Protein AF-0000000077222516 (afdb_homodimer)

pLDDT: mean 88.13, std 18.3, range [23.77, 99.0]

Secondary structure (DSSP, 8-state):
---------------TTS-HHHHHHHHHHHHHTTTT----GGG-STTHHHHHHHTTEEEEEEETTEEEEEEEP-GGGB-TTSBB-HHHHHHHHHHHHHHHHHTTS-TTSEEEEEEEEEEE-S--BTT-EEEEEEEEEEE-SSEEEEEEEEEETTT--EEEEEEEEEEEESPP--/---------------TTS-HHHHHHHHHHHHHTTTT----GGG-STTHHHHHHHTTEEEEEEETTEEEEEEE--GGGB-TTSBB-HHHHHHHHHHHHHHHHHTTS-TTSEEEEEEEEEEE-S--BTT-EEEEEEEEEEE-SSEEEEEEEEEETTT--EEEEEEEEEEEESPP--

Nearest PDB structures (foldseek):
  3gek-assembly1_B  TM=9.323E-01  e=1.924E-06  Lactococcus lactis subsp. lactis Il1403
  3gek-assembly2_A  TM=8.586E-01  e=4.998E-07  Lactococcus lactis subsp. lactis Il1403
  2qwz-assembly1_B  TM=8.413E-01  e=1.299E-06  Ruegeria sp. TM1040
  3gek-assembly3_C  TM=8.539E-01  e=1.819E-06  Lactococcus lactis subsp. lactis Il1403
  3hm0-assembly1_D  TM=8.396E-01  e=6.261E-06  Bartonella henselae

InterPro domains:
  IPR006683 Thioesterase domain [PF03061] (81-156)
  IPR029069 HotDog domain superfamily [SSF54637] (57-167)
  IPR039298 Acyl-coenzyme A thioesterase 13 [PTHR21660] (44-169)

Foldseek 3Di:
DDPDPPPPPVPPPPDPPDPPVVVVVVVVVVVVVAPPHDDDPVCPDPPSLCVVLVVQKAWDDDDQFKTKIKGAAADVQPDPVQWGDPVSVVSNVVNVQVVSVPSHADPVKDKDWDDKDKDFAATHGHRWMKMKIKGWPDDDQFKTKMKMWIATPVPRDTGMIMITMMTIPPRDDD/DDPDPPPPPVPPPPDPPDPVVVVVVVVVVVVVVAPPHDDDPVCPDPPSLCVVLVVQKAWDDDDQFKTKIKGAAADVQPDPVQWGDPVSVVSVVVNVQVVSLPSHADPVKDKDWDDKDKDFAATHGHRWMKMKIKGWPDDDQFKTKMKMWIATPVPRDTGMIMITMMTIPPRDDD

Radius of gyration: 20.81 Å; Cα contacts (8 Å, |Δi|>4): 805; chains: 2; bounding box: 62×71×54 Å

Organism: Lupinus luteus (NCBI:txid3873)

Sequence (348 aa):
MAVKPSTASSSSTISNLIDPEHAAYTLDFLTRMGIYETVPESCNINDFYSKFYGSFIKVDHIQRGRISSTITVKPPSCNSYGTLHGGSVGSYAELLSTACARTVVAEDKDIFLGEISVSYLSAAPVDSEVLADVSVVKSGRNVTVIAMEFKLKKTGSLIYIAHATFYNTPVAKLMAVKPSTASSSSTISNLIDPEHAAYTLDFLTRMGIYETVPESCNINDFYSKFYGSFIKVDHIQRGRISSTITVKPPSCNSYGTLHGGSVGSYAELLSTACARTVVAEDKDIFLGEISVSYLSAAPVDSEVLADVSVVKSGRNVTVIAMEFKLKKTGSLIYIAHATFYNTPVAKL

Structure (mmCIF, N/CA/C/O backbone):
data_AF-0000000077222516-model_v1
#
loop_
_entity.id
_entity.type
_entity.pdbx_description
1 polymer 'Thioesterase domain-containing protein'
#
loop_
_atom_site.group_PDB
_atom_site.id
_atom_site.type_symbol
_atom_site.label_atom_id
_atom_site.label_alt_id
_atom_site.label_comp_id
_atom_site.label_asym_id
_atom_si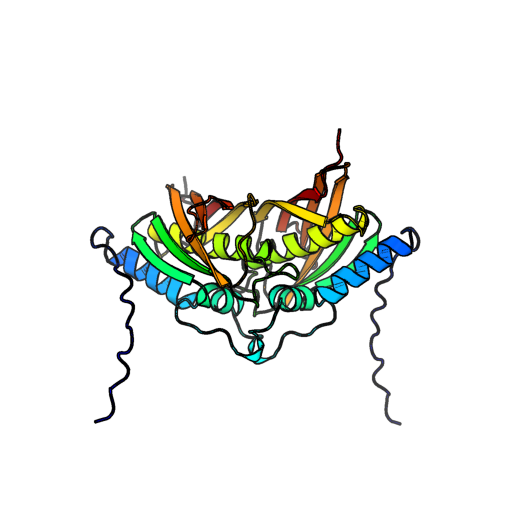te.label_entity_id
_atom_site.label_seq_id
_atom_site.pdbx_PDB_ins_code
_atom_site.Cartn_x
_atom_site.Cartn_y
_atom_site.Cartn_z
_atom_site.occupancy
_atom_site.B_iso_or_equiv
_atom_site.auth_seq_id
_atom_site.auth_comp_id
_atom_site.auth_asym_id
_atom_site.auth_atom_id
_atom_site.pdbx_PDB_model_num
ATOM 1 N N . MET A 1 1 ? 42.625 -25.266 6.332 1 23.77 1 MET A N 1
ATOM 2 C CA . MET A 1 1 ? 41.625 -25.844 5.434 1 23.77 1 MET A CA 1
ATOM 3 C C . MET A 1 1 ? 40.344 -25 5.434 1 23.77 1 MET A C 1
ATOM 5 O O . MET A 1 1 ? 39.656 -24.891 6.457 1 23.77 1 MET A O 1
ATOM 9 N N . ALA A 1 2 ? 40.219 -24.016 4.508 1 31.05 2 ALA A N 1
ATOM 10 C CA . ALA A 1 2 ? 39.25 -22.938 4.406 1 31.05 2 ALA A CA 1
ATOM 11 C C . ALA A 1 2 ? 37.844 -23.484 4.172 1 31.05 2 ALA A C 1
ATOM 13 O O . ALA A 1 2 ? 37.625 -24.281 3.262 1 31.05 2 ALA A O 1
ATOM 14 N N . VAL A 1 3 ? 37 -23.578 5.277 1 38.75 3 VAL A N 1
ATOM 15 C CA . VAL A 1 3 ? 35.625 -24.062 5.246 1 38.75 3 VAL A CA 1
ATOM 16 C C . VAL A 1 3 ? 34.812 -23.281 4.203 1 38.75 3 VAL A C 1
ATOM 18 O O . VAL A 1 3 ? 34.781 -22.047 4.238 1 38.75 3 VAL A O 1
ATOM 21 N N . LYS A 1 4 ? 34.562 -23.891 3.059 1 38.84 4 LYS A N 1
ATOM 22 C CA . LYS A 1 4 ? 33.781 -23.344 1.965 1 38.84 4 LYS A CA 1
ATOM 23 C C . LYS A 1 4 ? 32.375 -22.938 2.445 1 38.84 4 LYS A C 1
ATOM 25 O O . LYS A 1 4 ? 31.688 -23.734 3.08 1 38.84 4 LYS A O 1
ATOM 30 N N . PRO A 1 5 ? 32.031 -21.625 2.488 1 35.28 5 PRO A N 1
ATOM 31 C CA . PRO A 1 5 ? 30.703 -21.172 2.904 1 35.28 5 PRO A CA 1
ATOM 32 C C . PRO A 1 5 ? 29.562 -21.844 2.135 1 35.28 5 PRO A C 1
ATOM 34 O O . PRO A 1 5 ? 29.688 -22.062 0.923 1 35.28 5 PRO A O 1
ATOM 37 N N . SER A 1 6 ? 28.891 -22.891 2.672 1 32.69 6 SER A N 1
ATOM 38 C CA . SER A 1 6 ? 27.719 -23.531 2.104 1 32.69 6 SER A CA 1
ATOM 39 C C . SER A 1 6 ? 26.688 -22.5 1.663 1 32.69 6 SER A C 1
ATOM 41 O O . SER A 1 6 ? 26.312 -21.625 2.441 1 32.69 6 SER A O 1
ATOM 43 N N . THR A 1 7 ? 26.688 -22.109 0.447 1 31.72 7 THR A N 1
ATOM 44 C CA . THR A 1 7 ? 25.656 -21.312 -0.187 1 31.72 7 THR A CA 1
ATOM 45 C C . THR A 1 7 ? 24.266 -21.891 0.106 1 31.72 7 THR A C 1
ATOM 47 O O . THR A 1 7 ? 23.969 -23.016 -0.281 1 31.72 7 THR A O 1
ATOM 50 N N . ALA A 1 8 ? 23.688 -21.609 1.243 1 33.91 8 ALA A N 1
ATOM 51 C CA . ALA A 1 8 ? 22.328 -21.969 1.614 1 33.91 8 ALA A CA 1
ATOM 52 C C . ALA A 1 8 ? 21.375 -21.797 0.44 1 33.91 8 ALA A C 1
ATOM 54 O O . ALA A 1 8 ? 21.047 -20.656 0.074 1 33.91 8 ALA A O 1
ATOM 55 N N . SER A 1 9 ? 21.453 -22.562 -0.677 1 32.84 9 SER A N 1
ATOM 56 C CA . SER A 1 9 ? 20.453 -22.547 -1.745 1 32.84 9 SER A CA 1
ATOM 57 C C . SER A 1 9 ? 19.062 -22.828 -1.201 1 32.84 9 SER A C 1
ATOM 59 O O . SER A 1 9 ? 18.781 -23.922 -0.705 1 32.84 9 SER A O 1
ATOM 61 N N . SER A 1 10 ? 18.406 -22.094 -0.418 1 38.12 10 SER A N 1
ATOM 62 C CA . SER A 1 10 ? 17.031 -22.281 0.051 1 38.12 10 SER A CA 1
ATOM 63 C C . SER A 1 10 ? 16.109 -22.688 -1.091 1 38.12 10 SER A C 1
ATOM 65 O O . SER A 1 10 ? 15.797 -21.875 -1.966 1 38.12 10 SER A O 1
ATOM 67 N N . SER A 1 11 ? 16.219 -23.875 -1.555 1 38.44 11 SER A N 1
ATOM 68 C CA . SER A 1 11 ? 15.32 -24.5 -2.531 1 38.44 11 SER A CA 1
ATOM 69 C C . SER A 1 11 ? 13.859 -24.281 -2.162 1 38.44 11 SER A C 1
ATOM 71 O O . SER A 1 11 ? 13.438 -24.609 -1.05 1 38.44 11 SER A O 1
ATOM 73 N N . SER A 1 12 ? 13.227 -23.188 -2.533 1 48.03 12 SER A N 1
ATOM 74 C CA . SER A 1 12 ? 11.773 -23.078 -2.514 1 48.03 12 SER A CA 1
ATOM 75 C C . SER A 1 12 ? 11.117 -24.391 -2.934 1 48.03 12 SER A C 1
ATOM 77 O O . SER A 1 12 ? 11.367 -24.891 -4.031 1 48.03 12 SER A O 1
ATOM 79 N N . THR A 1 13 ? 10.906 -25.312 -2.006 1 47.28 13 THR A N 1
ATOM 80 C CA . THR A 1 13 ? 10.219 -26.594 -2.223 1 47.28 13 THR A CA 1
ATOM 81 C C . THR A 1 13 ? 8.906 -26.375 -2.975 1 47.28 13 THR A C 1
ATOM 83 O O . THR A 1 13 ? 7.973 -25.781 -2.436 1 47.28 13 THR A O 1
ATOM 86 N N . ILE A 1 14 ? 8.945 -26.125 -4.25 1 50.97 14 ILE A N 1
ATOM 87 C CA . ILE A 1 14 ? 7.766 -26.188 -5.105 1 50.97 14 ILE A CA 1
ATOM 88 C C . ILE A 1 14 ? 7.094 -27.547 -4.957 1 50.97 14 ILE A C 1
ATOM 90 O O . ILE A 1 14 ? 7.723 -28.594 -5.188 1 50.97 14 ILE A O 1
ATOM 94 N N . SER A 1 15 ? 6.074 -27.641 -4.137 1 49.25 15 SER A N 1
ATOM 95 C CA . SER A 1 15 ? 5.352 -28.891 -3.971 1 49.25 15 SER A CA 1
ATOM 96 C C . SER A 1 15 ? 4.895 -29.453 -5.316 1 49.25 15 SER A C 1
ATOM 98 O O . SER A 1 15 ? 4.586 -28.688 -6.238 1 49.25 15 SER A O 1
ATOM 100 N N . ASN A 1 16 ? 5.055 -30.672 -5.602 1 46.12 16 ASN A N 1
ATOM 101 C CA . ASN A 1 16 ? 4.809 -31.578 -6.715 1 46.12 16 ASN A CA 1
ATOM 102 C C . ASN A 1 16 ? 3.371 -31.484 -7.219 1 46.12 16 ASN A C 1
ATOM 104 O O . ASN A 1 16 ? 3.012 -32.094 -8.219 1 46.12 16 ASN A O 1
ATOM 108 N N . LEU A 1 17 ? 2.457 -30.953 -6.48 1 48.62 17 LEU A N 1
ATOM 109 C CA . LEU A 1 17 ? 1.075 -31.078 -6.934 1 48.62 17 LEU A CA 1
ATOM 110 C C . LEU A 1 17 ? 0.734 -29.969 -7.934 1 48.62 17 LEU A C 1
ATOM 112 O O . LEU A 1 17 ? -0.422 -29.828 -8.336 1 48.62 17 LEU A O 1
ATOM 116 N N . ILE A 1 18 ? 1.471 -29.031 -8.188 1 56.31 18 ILE A N 1
ATOM 117 C CA . ILE A 1 18 ? 1.23 -27.922 -9.117 1 56.31 18 ILE A CA 1
ATOM 118 C C . ILE A 1 18 ? 1.646 -28.344 -10.523 1 56.31 18 ILE A C 1
ATOM 120 O O . ILE A 1 18 ? 2.697 -28.953 -10.711 1 56.31 18 ILE A O 1
ATOM 124 N N . ASP A 1 19 ? 0.653 -28.234 -11.469 1 63.59 19 ASP A N 1
ATOM 125 C CA . ASP A 1 19 ? 1.13 -28.281 -12.844 1 63.59 19 ASP A CA 1
ATOM 126 C C . ASP A 1 19 ? 2.436 -27.516 -13 1 63.59 19 ASP A C 1
ATOM 128 O O . ASP A 1 19 ? 2.512 -26.328 -12.641 1 63.59 19 ASP A O 1
ATOM 132 N N . PRO A 1 20 ? 3.438 -28.203 -13.086 1 66 20 PRO A N 1
ATOM 133 C CA . PRO A 1 20 ? 4.793 -27.656 -13.133 1 66 20 PRO A CA 1
ATOM 134 C C . PRO A 1 20 ? 4.887 -26.375 -13.961 1 66 20 PRO A C 1
ATOM 136 O O . PRO A 1 20 ? 5.664 -25.484 -13.641 1 66 20 PRO A O 1
ATOM 139 N N . GLU A 1 21 ? 3.953 -26.281 -14.953 1 70.06 21 GLU A N 1
ATOM 140 C CA . GLU A 1 21 ? 4.047 -25.109 -15.828 1 70.06 21 GLU A CA 1
ATOM 141 C C . GLU A 1 21 ? 3.566 -23.844 -15.109 1 70.06 21 GLU A C 1
ATOM 143 O O . GLU A 1 21 ? 4.211 -22.797 -15.195 1 70.06 21 GLU A O 1
ATOM 148 N N . HIS A 1 22 ? 2.494 -23.969 -14.375 1 76 22 HIS A N 1
ATOM 149 C CA . HIS A 1 22 ? 1.953 -22.812 -13.656 1 76 22 HIS A CA 1
ATOM 150 C C . HIS A 1 22 ? 2.869 -22.406 -12.516 1 76 22 HIS A C 1
ATOM 152 O O . HIS A 1 22 ? 3.059 -21.203 -12.266 1 76 22 HIS A O 1
ATOM 158 N N . ALA A 1 23 ? 3.465 -23.344 -11.969 1 76.94 23 ALA A N 1
ATOM 159 C CA . ALA A 1 23 ? 4.395 -23.047 -10.883 1 76.94 23 ALA A CA 1
ATOM 160 C C . ALA A 1 23 ? 5.621 -22.297 -11.398 1 76.94 23 ALA A C 1
ATOM 162 O O . ALA A 1 23 ? 6.086 -21.344 -10.766 1 76.94 23 ALA A O 1
ATOM 163 N N . ALA A 1 24 ? 6.008 -22.688 -12.562 1 81.12 24 ALA A N 1
ATOM 164 C CA . ALA A 1 24 ? 7.184 -22.047 -13.148 1 81.12 24 ALA A CA 1
ATOM 165 C C . ALA A 1 24 ? 6.887 -20.609 -13.531 1 81.12 24 ALA A C 1
ATOM 167 O O . ALA A 1 24 ? 7.711 -19.719 -13.312 1 81.12 24 ALA A O 1
ATOM 168 N N . TYR A 1 25 ? 5.734 -20.453 -14.008 1 82.88 25 TYR A N 1
ATOM 169 C CA . TYR A 1 25 ? 5.324 -19.109 -14.414 1 82.88 25 TYR A CA 1
ATOM 170 C C . TYR A 1 25 ? 5.184 -18.203 -13.203 1 82.88 25 TYR A C 1
ATOM 172 O O . TYR A 1 25 ? 5.625 -17.047 -13.227 1 82.88 25 TYR A O 1
ATOM 180 N N . THR A 1 26 ? 4.629 -18.766 -12.164 1 86.81 26 THR A N 1
ATOM 181 C CA . THR A 1 26 ? 4.457 -17.984 -10.938 1 86.81 26 THR A CA 1
ATOM 182 C C . THR A 1 26 ? 5.809 -17.656 -10.312 1 86.81 26 THR A C 1
ATOM 184 O O . THR A 1 26 ? 6.023 -16.531 -9.852 1 86.81 26 THR A O 1
ATOM 187 N N . LEU A 1 27 ? 6.672 -18.531 -10.422 1 85.19 27 LEU A N 1
ATOM 188 C CA . LEU A 1 27 ? 8.008 -18.297 -9.883 1 85.19 27 LEU A CA 1
ATOM 189 C C . LEU A 1 27 ? 8.734 -17.234 -10.695 1 85.19 27 LEU A C 1
ATOM 191 O O . LEU A 1 27 ? 9.445 -16.391 -10.141 1 85.19 27 LEU A O 1
ATOM 195 N N . ASP A 1 28 ? 8.531 -17.328 -11.977 1 87.06 28 ASP A N 1
ATOM 196 C CA . ASP A 1 28 ? 9.117 -16.312 -12.844 1 87.06 28 ASP A CA 1
ATOM 197 C C . ASP A 1 28 ? 8.594 -14.922 -12.492 1 87.06 28 ASP A C 1
ATOM 199 O O . ASP A 1 28 ? 9.359 -13.961 -12.422 1 87.06 28 ASP A O 1
ATOM 203 N N . PHE A 1 29 ? 7.348 -14.891 -12.219 1 87.12 29 PHE A N 1
ATOM 204 C CA . PHE A 1 29 ? 6.727 -13.641 -11.812 1 87.12 29 PHE A CA 1
ATOM 205 C C . PHE A 1 29 ? 7.336 -13.133 -10.508 1 87.12 29 PHE A C 1
ATOM 207 O O . PHE A 1 29 ? 7.77 -11.977 -10.43 1 87.12 29 PHE A O 1
ATOM 214 N N . LEU A 1 30 ? 7.438 -13.922 -9.555 1 89.06 30 LEU A N 1
ATOM 215 C CA . LEU A 1 30 ? 7.961 -13.547 -8.25 1 89.06 30 LEU A CA 1
ATOM 216 C C . LEU A 1 30 ? 9.43 -13.156 -8.344 1 89.06 30 LEU A C 1
ATOM 218 O O . LEU A 1 30 ? 9.883 -12.242 -7.648 1 89.06 30 LEU A O 1
ATOM 222 N N . THR A 1 31 ? 10.117 -13.82 -9.227 1 89 31 THR A N 1
ATOM 223 C CA . THR A 1 31 ? 11.508 -13.469 -9.461 1 89 31 THR A CA 1
ATOM 224 C C . THR A 1 31 ? 11.625 -12.062 -10.039 1 89 31 THR A C 1
ATOM 226 O O . THR A 1 31 ? 12.469 -11.273 -9.609 1 89 31 THR A O 1
ATOM 229 N N . ARG A 1 32 ? 10.727 -11.727 -10.898 1 86.44 32 ARG A N 1
ATOM 230 C CA . ARG A 1 32 ? 10.711 -10.391 -11.484 1 86.44 32 ARG A CA 1
ATOM 231 C C . ARG A 1 32 ? 10.328 -9.336 -10.453 1 86.44 32 ARG A C 1
ATOM 233 O O . ARG A 1 32 ? 10.695 -8.164 -10.586 1 86.44 32 ARG A O 1
ATOM 240 N N . MET A 1 33 ? 9.617 -9.844 -9.43 1 87 33 MET A N 1
ATOM 241 C CA . MET A 1 33 ? 9.234 -8.93 -8.359 1 87 33 MET A CA 1
ATOM 242 C C . MET A 1 33 ? 10.367 -8.758 -7.355 1 87 33 MET A C 1
ATOM 244 O O . MET A 1 33 ? 10.234 -8.008 -6.383 1 87 33 MET A O 1
ATOM 248 N N . GLY A 1 34 ? 11.453 -9.469 -7.523 1 86.62 34 GLY A N 1
ATOM 249 C CA . GLY A 1 34 ? 12.664 -9.18 -6.773 1 86.62 34 GLY A CA 1
ATOM 250 C C . GLY A 1 34 ? 12.836 -10.062 -5.551 1 86.62 34 GLY A C 1
ATOM 251 O O . GLY A 1 34 ? 13.484 -9.672 -4.582 1 86.62 34 GLY A O 1
ATOM 252 N N . ILE A 1 35 ? 12.227 -11.211 -5.547 1 87.81 35 ILE A N 1
ATOM 253 C CA . ILE A 1 35 ? 12.305 -12.055 -4.359 1 87.81 35 ILE A CA 1
ATOM 254 C C . ILE A 1 35 ? 13.742 -12.516 -4.148 1 87.81 35 ILE A C 1
ATOM 256 O O . ILE A 1 35 ? 14.102 -12.961 -3.057 1 87.81 35 ILE A O 1
ATOM 260 N N . TYR A 1 36 ? 14.578 -12.352 -5.133 1 89.56 36 TYR A N 1
ATOM 261 C CA . TYR A 1 36 ? 15.977 -12.734 -4.988 1 89.56 36 TYR A CA 1
ATOM 262 C C . TYR A 1 36 ? 16.891 -11.508 -4.984 1 89.56 36 TYR A C 1
ATOM 264 O O . TYR A 1 36 ? 18.109 -11.641 -5.051 1 89.56 36 TYR A O 1
ATOM 272 N N . GLU A 1 37 ? 16.281 -10.367 -4.941 1 88.06 37 GLU A N 1
ATOM 273 C CA . GLU A 1 37 ? 17.047 -9.133 -4.938 1 88.06 37 GLU A CA 1
ATOM 274 C C . GLU A 1 37 ? 17.312 -8.656 -3.51 1 88.06 37 GLU A C 1
ATOM 276 O O . GLU A 1 37 ? 16.75 -9.18 -2.557 1 88.06 37 GLU A O 1
ATOM 281 N N . THR A 1 38 ? 18.297 -7.793 -3.479 1 89 38 THR A N 1
ATOM 282 C CA . THR A 1 38 ? 18.578 -7.121 -2.217 1 89 38 THR A CA 1
ATOM 283 C C . THR A 1 38 ? 18.344 -5.621 -2.338 1 89 38 THR A C 1
ATOM 285 O O . THR A 1 38 ? 18.641 -5.02 -3.373 1 89 38 THR A O 1
ATOM 288 N N . VAL A 1 39 ? 17.812 -5.043 -1.296 1 88.06 39 VAL A N 1
ATOM 289 C CA . VAL A 1 39 ? 17.578 -3.604 -1.272 1 88.06 39 VAL A CA 1
ATOM 290 C C . VAL A 1 39 ? 18.922 -2.873 -1.25 1 88.06 39 VAL A C 1
ATOM 292 O O . VAL A 1 39 ? 19.797 -3.197 -0.446 1 88.06 39 VAL A O 1
ATOM 295 N N . PRO A 1 40 ? 19.078 -1.892 -2.104 1 88.81 40 PRO A N 1
ATOM 296 C CA . PRO A 1 40 ? 20.312 -1.097 -2.037 1 88.81 40 PRO A CA 1
ATOM 297 C C . PRO A 1 40 ? 20.531 -0.478 -0.662 1 88.81 40 PRO A C 1
ATOM 299 O O . PRO A 1 40 ? 19.578 -0.083 0.01 1 88.81 40 PRO A O 1
ATOM 302 N N . GLU A 1 41 ? 21.781 -0.342 -0.302 1 89.25 41 GLU A N 1
ATOM 303 C CA . GLU A 1 41 ? 22.156 0.146 1.021 1 89.25 41 GLU A CA 1
ATOM 304 C C . GLU A 1 41 ? 21.578 1.534 1.281 1 89.25 41 GLU A C 1
ATOM 306 O O . GLU A 1 41 ? 21.125 1.83 2.393 1 89.25 41 GLU A O 1
ATOM 311 N N . SER A 1 42 ? 21.609 2.355 0.317 1 88.88 42 SER A N 1
ATOM 312 C CA . SER A 1 42 ? 21.156 3.732 0.46 1 88.88 42 SER A CA 1
ATOM 313 C C . SER A 1 42 ? 19.656 3.785 0.736 1 88.88 42 SER A C 1
ATOM 315 O O . SER A 1 42 ? 19.141 4.805 1.196 1 88.88 42 SER A O 1
ATOM 317 N N . CYS A 1 43 ? 19 2.656 0.432 1 87.88 43 CYS A N 1
ATOM 318 C CA . CYS A 1 43 ? 17.547 2.594 0.63 1 87.88 43 CYS A CA 1
ATOM 319 C C . CYS A 1 43 ? 17.203 1.785 1.874 1 87.88 43 CYS A C 1
ATOM 321 O O . CYS A 1 43 ? 16.031 1.655 2.229 1 87.88 43 CYS A O 1
ATOM 323 N N . ASN A 1 44 ? 18.203 1.323 2.449 1 90.56 44 ASN A N 1
ATOM 324 C CA . ASN A 1 44 ? 18.047 0.518 3.656 1 90.56 44 ASN A CA 1
ATOM 325 C C . ASN A 1 44 ? 18.203 1.36 4.918 1 90.56 44 ASN A C 1
ATOM 327 O O . ASN A 1 44 ? 19.125 1.135 5.707 1 90.56 44 ASN A O 1
ATOM 331 N N . ILE A 1 45 ? 17.344 2.305 5.066 1 90.5 45 ILE A N 1
ATOM 332 C CA . ILE A 1 45 ? 17.375 3.215 6.207 1 90.5 45 ILE A CA 1
ATOM 333 C C . ILE A 1 45 ? 16.016 3.178 6.922 1 90.5 45 ILE A C 1
ATOM 335 O O . ILE A 1 45 ? 15.023 2.707 6.359 1 90.5 45 ILE A O 1
ATOM 339 N N . ASN A 1 46 ? 16 3.699 8.102 1 92.75 46 ASN A N 1
ATOM 340 C CA . ASN A 1 46 ? 14.773 3.734 8.875 1 92.75 46 ASN A CA 1
ATOM 341 C C . ASN A 1 46 ? 13.695 4.57 8.188 1 92.75 46 ASN A C 1
ATOM 343 O O . ASN A 1 46 ? 13.969 5.684 7.738 1 92.75 46 ASN A O 1
ATOM 347 N N . ASP A 1 47 ? 12.484 3.959 8.07 1 94.88 47 ASP A N 1
ATOM 348 C CA . ASP A 1 47 ? 11.289 4.633 7.57 1 94.88 47 ASP A CA 1
ATOM 349 C C . ASP A 1 47 ? 11.508 5.156 6.152 1 94.88 47 ASP A C 1
ATOM 351 O O . ASP A 1 47 ? 11.094 6.266 5.82 1 94.88 47 ASP A O 1
ATOM 355 N N . PHE A 1 48 ? 12.328 4.391 5.367 1 95.25 48 PHE A N 1
ATOM 356 C CA . PHE A 1 48 ? 12.531 4.742 3.967 1 95.25 48 PHE A CA 1
ATOM 357 C C . PHE A 1 48 ? 11.195 4.852 3.234 1 95.25 48 PHE A C 1
ATOM 359 O O . PHE A 1 48 ? 11.039 5.695 2.352 1 95.25 48 PHE A O 1
ATOM 366 N N . TYR A 1 49 ? 10.25 4.027 3.594 1 96.38 49 TYR A N 1
ATOM 367 C CA . TYR A 1 49 ? 8.898 4.016 3.039 1 96.38 49 TYR A CA 1
ATOM 368 C C . TYR A 1 49 ? 8.328 5.426 2.961 1 96.38 49 TYR A C 1
ATOM 370 O O . TYR A 1 49 ? 7.863 5.855 1.901 1 96.38 49 TYR A O 1
ATOM 378 N N . SER A 1 50 ? 8.3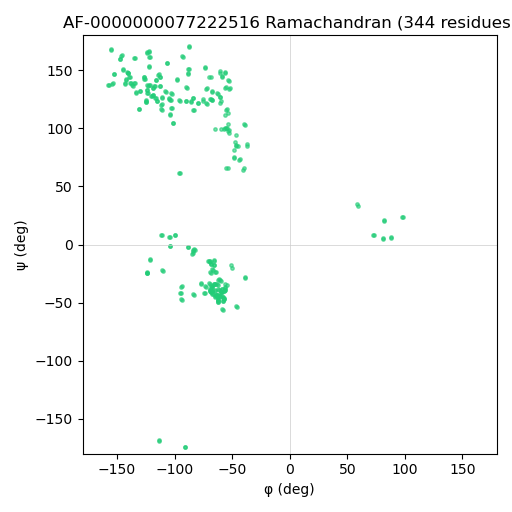36 6.137 4.051 1 95.62 50 SER A N 1
ATOM 379 C CA . SER A 1 50 ? 7.754 7.473 4.121 1 95.62 50 SER A CA 1
ATOM 380 C C . SER A 1 50 ? 8.492 8.445 3.205 1 95.62 50 SER A C 1
ATOM 382 O O . SER A 1 50 ? 7.863 9.203 2.459 1 95.62 50 SER A O 1
ATOM 384 N N . LYS A 1 51 ? 9.781 8.336 3.252 1 93 51 LYS A N 1
ATOM 385 C CA . LYS A 1 51 ? 10.594 9.234 2.434 1 93 51 LYS A CA 1
ATOM 386 C C . LYS A 1 51 ? 10.391 8.953 0.946 1 93 51 LYS A C 1
ATOM 388 O O . LYS A 1 51 ? 10.344 9.875 0.133 1 93 51 LYS A O 1
ATOM 393 N N . PHE A 1 52 ? 10.359 7.742 0.641 1 96 52 PHE A N 1
ATOM 394 C CA . PHE A 1 52 ? 10.18 7.332 -0.746 1 96 52 PHE A CA 1
ATOM 395 C C . PHE A 1 52 ? 8.867 7.879 -1.303 1 96 52 PHE A C 1
ATOM 397 O O . PHE A 1 52 ? 8.867 8.648 -2.268 1 96 52 PHE A O 1
ATOM 404 N N . TYR A 1 53 ? 7.711 7.617 -0.675 1 97.12 53 TYR A N 1
ATOM 405 C CA . TYR A 1 53 ? 6.414 8.023 -1.208 1 97.12 53 TYR A CA 1
ATOM 406 C C . TYR A 1 53 ? 6.168 9.508 -0.981 1 97.12 53 TYR A C 1
ATOM 408 O O . TYR A 1 53 ? 5.555 10.18 -1.816 1 97.12 53 TYR A O 1
ATOM 416 N N . GLY A 1 54 ? 6.668 10.031 0.104 1 96.25 54 GLY A N 1
ATOM 417 C CA . GLY A 1 54 ? 6.543 11.453 0.357 1 96.25 54 GLY A CA 1
ATOM 418 C C . GLY A 1 54 ? 7.203 12.312 -0.709 1 96.25 54 GLY A C 1
ATOM 419 O O . GLY A 1 54 ? 6.734 13.414 -1.008 1 96.25 54 GLY A O 1
ATOM 420 N N . SER A 1 55 ? 8.25 11.805 -1.299 1 95.56 55 SER A N 1
ATOM 421 C CA . SER A 1 55 ? 9.047 12.586 -2.24 1 95.56 55 SER A CA 1
ATOM 422 C C . SER A 1 55 ? 8.273 12.844 -3.531 1 95.56 55 SER A C 1
ATOM 424 O O . SER A 1 55 ? 8.633 13.742 -4.301 1 95.56 55 SER A O 1
ATOM 426 N N . PHE A 1 56 ? 7.191 12.117 -3.73 1 97.44 56 PHE A N 1
ATOM 427 C CA . PHE A 1 56 ? 6.453 12.266 -4.98 1 97.44 56 PHE A CA 1
ATOM 428 C C . PHE A 1 56 ? 5.172 13.062 -4.762 1 97.44 56 PHE A C 1
ATOM 430 O O . PHE A 1 56 ? 4.352 13.188 -5.672 1 97.44 56 PHE A O 1
ATOM 437 N N . ILE A 1 57 ? 5 13.594 -3.561 1 97.56 57 ILE A N 1
ATOM 438 C CA . ILE A 1 57 ? 3.768 14.289 -3.215 1 97.56 57 ILE A CA 1
ATOM 439 C C . ILE A 1 57 ? 4.043 15.781 -3.051 1 97.56 57 ILE A C 1
ATOM 441 O O . ILE A 1 57 ? 4.984 16.172 -2.357 1 97.56 57 ILE A O 1
ATOM 445 N N . LYS A 1 58 ? 3.297 16.562 -3.742 1 96.94 58 LYS A N 1
ATOM 446 C CA . LYS A 1 58 ? 3.182 18 -3.465 1 96.94 58 LYS A CA 1
ATOM 447 C C . LYS A 1 58 ? 1.875 18.312 -2.744 1 96.94 58 LYS A C 1
ATOM 449 O O . LYS A 1 58 ? 0.791 18.094 -3.283 1 96.94 58 LYS A O 1
ATOM 454 N N . VAL A 1 59 ? 1.938 18.812 -1.565 1 95.5 59 VAL A N 1
ATOM 455 C CA . VAL A 1 59 ? 0.746 19.219 -0.823 1 95.5 59 VAL A CA 1
ATOM 456 C C . VAL A 1 59 ? 0.269 20.578 -1.303 1 95.5 59 VAL A C 1
ATOM 458 O O . VAL A 1 59 ? 1.001 21.578 -1.208 1 95.5 59 VAL A O 1
ATOM 461 N N . ASP A 1 60 ? -0.904 20.625 -1.739 1 95.69 60 ASP A N 1
ATOM 462 C CA . ASP A 1 60 ? -1.439 21.859 -2.322 1 95.69 60 ASP A CA 1
ATOM 463 C C . ASP A 1 60 ? -2.189 22.672 -1.277 1 95.69 60 ASP A C 1
ATOM 465 O O . ASP A 1 60 ? -2.021 23.891 -1.2 1 95.69 60 ASP A O 1
ATOM 469 N N . HIS A 1 61 ? -3.064 21.984 -0.516 1 93.75 61 HIS A N 1
ATOM 470 C CA . HIS A 1 61 ? -3.859 22.641 0.514 1 93.75 61 HIS A CA 1
ATOM 471 C C . HIS A 1 61 ? -4.035 21.75 1.733 1 93.75 61 HIS A C 1
ATOM 473 O O . HIS A 1 61 ? -4.242 20.531 1.595 1 93.75 61 HIS A O 1
ATOM 479 N N . ILE A 1 62 ? -3.912 22.406 2.885 1 93.56 62 ILE A N 1
ATOM 480 C CA . ILE A 1 62 ? -4.219 21.734 4.148 1 93.56 62 ILE A CA 1
ATOM 481 C C . ILE A 1 62 ? -5.254 22.547 4.918 1 93.56 62 ILE A C 1
ATOM 483 O O . ILE A 1 62 ? -5.07 23.75 5.141 1 93.56 62 ILE A O 1
ATOM 487 N N . GLN A 1 63 ? -6.277 21.984 5.219 1 92.44 63 GLN A N 1
ATOM 488 C CA . GLN A 1 63 ? -7.289 22.516 6.129 1 92.44 63 GLN A CA 1
ATOM 489 C C . GLN A 1 63 ? -7.758 21.438 7.113 1 92.44 63 GLN A C 1
ATOM 491 O O . GLN A 1 63 ? -7.508 20.25 6.91 1 92.44 63 GLN A O 1
ATOM 496 N N . ARG A 1 64 ? -8.352 21.953 8.195 1 93.81 64 ARG A N 1
ATOM 497 C CA . ARG A 1 64 ? -8.883 20.969 9.141 1 93.81 64 ARG A CA 1
ATOM 498 C C . ARG A 1 64 ? -9.844 20 8.445 1 93.81 64 ARG A C 1
ATOM 500 O O . ARG A 1 64 ? -10.852 20.422 7.871 1 93.81 64 ARG A O 1
ATOM 507 N N . GLY A 1 65 ? -9.484 18.797 8.414 1 96.38 65 GLY A N 1
ATOM 508 C CA . GLY A 1 65 ? -10.328 17.75 7.879 1 96.38 65 GLY A CA 1
ATOM 509 C C . GLY A 1 65 ? -10.164 17.547 6.387 1 96.38 65 GLY A C 1
ATOM 510 O O . GLY A 1 65 ? -10.906 16.781 5.766 1 96.38 65 GLY A O 1
ATOM 511 N N . ARG A 1 66 ? -9.234 18.219 5.824 1 96.94 66 ARG A N 1
ATOM 512 C CA . ARG A 1 66 ? -9.102 18.062 4.379 1 96.94 66 ARG A CA 1
ATOM 513 C C . ARG A 1 66 ? -7.68 18.359 3.926 1 96.94 66 ARG A C 1
ATOM 515 O O . ARG A 1 66 ? -7.059 19.312 4.387 1 96.94 66 ARG A O 1
ATOM 522 N N . ILE A 1 67 ? -7.18 17.562 3.035 1 97 67 ILE A N 1
ATOM 523 C CA . ILE A 1 67 ? -5.895 17.781 2.381 1 97 67 ILE A CA 1
ATOM 524 C C . ILE A 1 67 ? -6.039 17.578 0.875 1 97 67 ILE A C 1
ATOM 526 O O . ILE A 1 67 ? -6.664 16.609 0.432 1 97 67 ILE A O 1
ATOM 530 N N . SER A 1 68 ? -5.555 18.469 0.097 1 98 68 SER A N 1
ATOM 531 C CA . SER A 1 68 ? -5.41 18.297 -1.344 1 98 68 SER A CA 1
ATOM 532 C C . SER A 1 68 ? -3.939 18.25 -1.75 1 98 68 SER A C 1
ATOM 534 O O . SER A 1 68 ? -3.129 19.031 -1.237 1 98 68 SER A O 1
ATOM 536 N N . SER A 1 69 ? -3.631 17.328 -2.619 1 98.12 69 SER A N 1
ATOM 537 C CA . SER A 1 69 ? -2.24 17.141 -3.018 1 98.12 69 SER A CA 1
ATOM 538 C C . SER A 1 69 ? -2.135 16.719 -4.477 1 98.12 69 SER A C 1
ATOM 540 O O . SER A 1 69 ? -3.123 16.281 -5.074 1 98.12 69 SER A O 1
ATOM 542 N N . THR A 1 70 ? -0.962 16.859 -5 1 98.81 70 THR A N 1
ATOM 543 C CA . THR A 1 70 ? -0.599 16.359 -6.32 1 98.81 70 THR A CA 1
ATOM 544 C C . THR A 1 70 ? 0.501 15.312 -6.219 1 98.81 70 THR A C 1
ATOM 546 O O . THR A 1 70 ? 1.54 15.547 -5.602 1 98.81 70 THR A O 1
ATOM 549 N N . ILE A 1 71 ? 0.242 14.18 -6.797 1 98.69 71 ILE A N 1
ATOM 550 C CA . ILE A 1 71 ? 1.215 13.094 -6.852 1 98.69 71 ILE A CA 1
ATOM 551 C C . ILE A 1 71 ? 1.833 13.023 -8.25 1 98.69 71 ILE A C 1
ATOM 553 O O . ILE A 1 71 ? 1.115 12.961 -9.25 1 98.69 71 ILE A O 1
ATOM 557 N N . THR A 1 72 ? 3.121 13.086 -8.305 1 98.56 72 THR A N 1
ATOM 558 C CA . THR A 1 72 ? 3.811 12.859 -9.57 1 98.56 72 THR A CA 1
ATOM 559 C C . THR A 1 72 ? 4.152 11.383 -9.742 1 98.56 72 THR A C 1
ATOM 561 O O . THR A 1 72 ? 4.816 10.789 -8.891 1 98.56 72 THR A O 1
ATOM 564 N N . VAL A 1 73 ? 3.686 10.805 -10.836 1 98.69 73 VAL A N 1
ATOM 565 C CA . VAL A 1 73 ? 3.91 9.383 -11.094 1 98.69 73 VAL A CA 1
ATOM 566 C C . VAL A 1 73 ? 5.285 9.188 -11.734 1 98.69 73 VAL A C 1
ATOM 568 O O . VAL A 1 73 ? 5.531 9.656 -12.844 1 98.69 73 VAL A O 1
ATOM 571 N N . LYS A 1 74 ? 6.156 8.492 -11.031 1 97.88 74 LYS A N 1
ATOM 572 C CA . LYS A 1 74 ? 7.527 8.289 -11.492 1 97.88 74 LYS A CA 1
ATOM 573 C C . LYS A 1 74 ? 7.848 6.797 -11.625 1 97.88 74 LYS A C 1
ATOM 575 O O . LYS A 1 74 ? 7.191 5.961 -11 1 97.88 74 LYS A O 1
ATOM 580 N N . PRO A 1 75 ? 8.859 6.422 -12.344 1 97.25 75 PRO A N 1
ATOM 581 C CA . PRO A 1 75 ? 9.156 5.031 -12.695 1 97.25 75 PRO A CA 1
ATOM 582 C C . PRO A 1 75 ? 9.352 4.137 -11.477 1 97.25 75 PRO A C 1
ATOM 584 O O . PRO A 1 75 ? 8.891 2.99 -11.469 1 97.25 75 PRO A O 1
ATOM 587 N N . PRO A 1 76 ? 9.984 4.586 -10.391 1 96.88 76 PRO A N 1
ATOM 588 C CA . PRO A 1 76 ? 10.25 3.654 -9.289 1 96.88 76 PRO A CA 1
ATOM 589 C C . PRO A 1 76 ? 8.969 3.139 -8.633 1 96.88 76 PRO A C 1
ATOM 591 O O . PRO A 1 76 ? 8.977 2.076 -8.008 1 96.88 76 PRO A O 1
ATOM 594 N N . SER A 1 77 ? 7.844 3.885 -8.734 1 97.81 77 SER A N 1
ATOM 595 C CA . SER A 1 77 ? 6.59 3.475 -8.109 1 97.81 77 SER A CA 1
ATOM 596 C C . SER A 1 77 ? 5.656 2.826 -9.125 1 97.81 77 SER A C 1
ATOM 598 O O . SER A 1 77 ? 4.484 2.5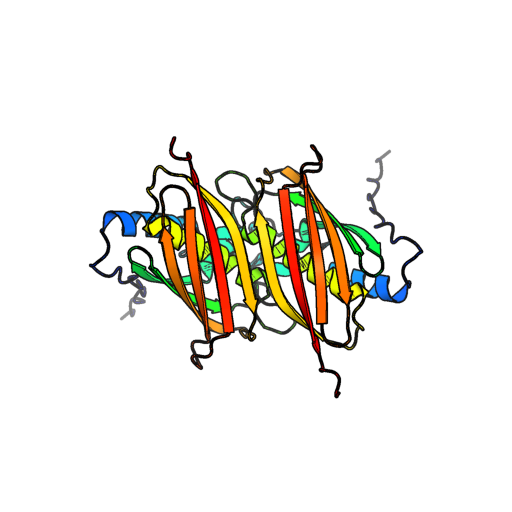76 -8.828 1 97.81 77 SER A O 1
ATOM 600 N N . CYS A 1 78 ? 6.164 2.572 -10.375 1 97.69 78 CYS A N 1
ATOM 601 C CA . CYS A 1 78 ? 5.352 2.062 -11.477 1 97.69 78 CYS A CA 1
ATOM 602 C C . CYS A 1 78 ? 5.672 0.599 -11.75 1 97.69 78 CYS A C 1
ATOM 604 O O . CYS A 1 78 ? 6.727 0.102 -11.359 1 97.69 78 CYS A O 1
ATOM 606 N N . ASN A 1 79 ? 4.68 -0.036 -12.352 1 94.75 79 ASN A N 1
ATOM 607 C CA . ASN A 1 79 ? 4.832 -1.439 -12.719 1 94.75 79 ASN A CA 1
ATOM 608 C C . ASN A 1 79 ? 5.383 -1.592 -14.133 1 94.75 79 ASN A C 1
ATOM 610 O O . ASN A 1 79 ? 5.766 -0.606 -14.766 1 94.75 79 ASN A O 1
ATOM 614 N N . SER A 1 80 ? 5.453 -2.836 -14.609 1 90.62 80 SER A N 1
ATOM 615 C CA . SER A 1 80 ? 6.078 -3.125 -15.898 1 90.62 80 SER A CA 1
ATOM 616 C C . SER A 1 80 ? 5.23 -2.607 -17.047 1 90.62 80 SER A C 1
ATOM 618 O O . SER A 1 80 ? 5.715 -2.488 -18.188 1 90.62 80 SER A O 1
ATOM 620 N N . TYR A 1 81 ? 3.951 -2.252 -16.766 1 92.69 81 TYR A N 1
ATOM 621 C CA . TYR A 1 81 ? 3.074 -1.699 -17.797 1 92.69 81 TYR A CA 1
ATOM 622 C C . TYR A 1 81 ? 3.213 -0.184 -17.875 1 92.69 81 TYR A C 1
ATOM 624 O O . TYR A 1 81 ? 2.541 0.467 -18.672 1 92.69 81 TYR A O 1
ATOM 632 N N . GLY A 1 82 ? 4.027 0.389 -17.016 1 96.12 82 GLY A N 1
ATOM 633 C CA . GLY A 1 82 ? 4.246 1.826 -17.047 1 96.12 82 GLY A CA 1
ATOM 634 C C . GLY A 1 82 ? 3.162 2.607 -16.328 1 96.12 82 GLY A C 1
ATOM 635 O O . GLY A 1 82 ? 2.873 3.75 -16.688 1 96.12 82 GLY A O 1
ATOM 636 N N . THR A 1 83 ? 2.479 1.979 -15.508 1 98.06 83 THR A N 1
ATOM 637 C CA . THR A 1 83 ? 1.479 2.639 -14.672 1 98.06 83 THR A CA 1
ATOM 638 C C . THR A 1 83 ? 1.78 2.42 -13.195 1 98.06 83 THR A C 1
ATOM 6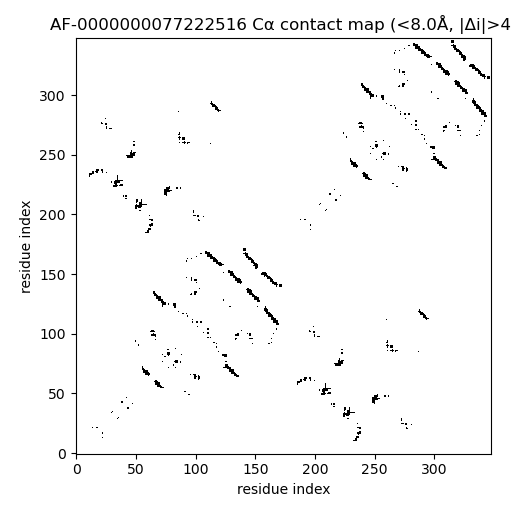40 O O . THR A 1 83 ? 2.611 1.58 -12.844 1 98.06 83 THR A O 1
ATOM 643 N N . LEU A 1 84 ? 1.155 3.16 -12.305 1 98.44 84 LEU A N 1
ATOM 644 C CA . LEU A 1 84 ? 1.369 2.979 -10.875 1 98.44 84 LEU A CA 1
ATOM 645 C C . LEU A 1 84 ? 1.081 1.538 -10.461 1 98.44 84 LEU A C 1
ATOM 647 O O . LEU A 1 84 ? 0.079 0.956 -10.875 1 98.44 84 LEU A O 1
ATOM 651 N N . HIS A 1 85 ? 1.946 0.945 -9.656 1 98.19 85 HIS A N 1
ATOM 652 C CA . HIS A 1 85 ? 1.59 -0.285 -8.961 1 98.19 85 HIS A CA 1
ATOM 653 C C . HIS A 1 85 ? 0.36 -0.085 -8.078 1 98.19 85 HIS A C 1
ATOM 655 O O . HIS A 1 85 ? 0.188 0.979 -7.48 1 98.19 85 HIS A O 1
ATOM 661 N N . GLY A 1 86 ? -0.485 -1.117 -7.98 1 98.38 86 GLY A N 1
ATOM 662 C CA . GLY A 1 86 ? -1.594 -1.043 -7.043 1 98.38 8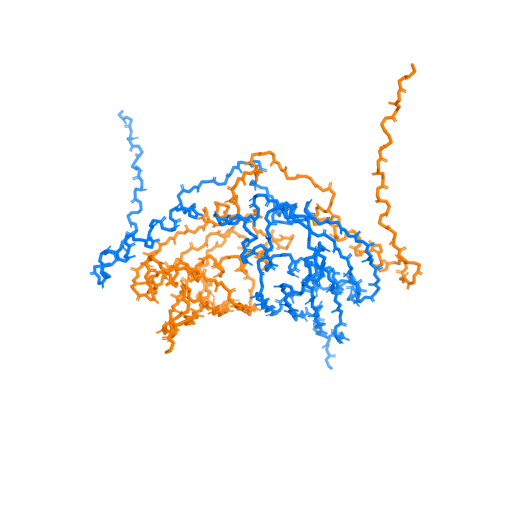6 GLY A CA 1
ATOM 663 C C . GLY A 1 86 ? -1.153 -0.762 -5.617 1 98.38 86 GLY A C 1
ATOM 664 O O . GLY A 1 86 ? -1.818 -0.021 -4.891 1 98.38 86 GLY A O 1
ATOM 665 N N . GLY A 1 87 ? -0.078 -1.346 -5.234 1 98.44 87 GLY A N 1
ATOM 666 C CA . GLY A 1 87 ? 0.462 -1.12 -3.902 1 98.44 87 GLY A CA 1
ATOM 667 C C . GLY A 1 87 ? 0.945 0.302 -3.688 1 98.44 87 GLY A C 1
ATOM 668 O O . GLY A 1 87 ? 0.902 0.815 -2.568 1 98.44 87 GLY A O 1
ATOM 669 N N . SER A 1 88 ? 1.477 0.952 -4.734 1 98.69 88 SER A N 1
ATOM 670 C CA . SER A 1 88 ? 1.854 2.357 -4.637 1 98.69 88 SER A CA 1
ATOM 671 C C . SER A 1 88 ? 0.638 3.238 -4.371 1 98.69 88 SER A C 1
ATOM 673 O O . SER A 1 88 ? 0.69 4.141 -3.535 1 98.69 88 SER A O 1
ATOM 675 N N . VAL A 1 89 ? -0.45 2.965 -5.086 1 98.88 89 VAL A N 1
ATOM 676 C CA . VAL A 1 89 ? -1.692 3.693 -4.855 1 98.88 89 VAL A CA 1
ATOM 677 C C . VAL A 1 89 ? -2.129 3.529 -3.4 1 98.88 89 VAL A C 1
ATOM 679 O O . VAL A 1 89 ? -2.477 4.508 -2.736 1 98.88 89 VAL A O 1
ATOM 682 N N . GLY A 1 90 ? -2.121 2.26 -2.936 1 98.88 90 GLY A N 1
ATOM 683 C CA . GLY A 1 90 ? -2.451 2.006 -1.543 1 98.88 90 GLY A CA 1
ATOM 684 C C . GLY A 1 90 ? -1.56 2.756 -0.572 1 98.88 90 GLY A C 1
ATOM 685 O O . GLY A 1 90 ? -2.025 3.234 0.464 1 98.88 90 GLY A O 1
ATOM 686 N N . SER A 1 91 ? -0.302 2.842 -0.853 1 98.69 91 SER A N 1
ATOM 687 C CA . SER A 1 91 ? 0.66 3.535 -0.002 1 98.69 91 SER A CA 1
ATOM 688 C C . SER A 1 91 ? 0.37 5.031 0.054 1 98.69 91 SER A C 1
ATOM 690 O O . SER A 1 91 ? 0.395 5.633 1.129 1 98.69 91 SER A O 1
ATOM 692 N N . TYR A 1 92 ? 0.092 5.656 -1.117 1 98.69 92 TYR A N 1
ATOM 693 C CA . TYR A 1 92 ? -0.295 7.062 -1.128 1 98.69 92 TYR A CA 1
ATOM 694 C C . TYR A 1 92 ? -1.567 7.285 -0.32 1 98.69 92 TYR A C 1
ATOM 696 O O . TYR A 1 92 ? -1.663 8.242 0.448 1 98.69 92 TYR A O 1
ATOM 704 N N . ALA A 1 93 ? -2.553 6.398 -0.521 1 98.94 93 ALA A N 1
ATOM 705 C CA . ALA A 1 93 ? -3.803 6.496 0.226 1 98.94 93 ALA A CA 1
ATOM 706 C C . ALA A 1 93 ? -3.549 6.445 1.729 1 98.94 93 ALA A C 1
ATOM 708 O O . ALA A 1 93 ? -4.098 7.25 2.486 1 98.94 93 ALA A O 1
ATOM 709 N N . GLU A 1 94 ? -2.715 5.504 2.146 1 98.62 94 GLU A N 1
ATOM 710 C CA . GLU A 1 94 ? -2.391 5.344 3.561 1 98.62 94 GLU A CA 1
ATOM 711 C C . GLU A 1 94 ? -1.694 6.586 4.113 1 98.62 94 GLU A C 1
ATOM 713 O O . GLU A 1 94 ? -2.074 7.102 5.164 1 98.62 94 GLU A O 1
ATOM 718 N N . LEU A 1 95 ? -0.72 7.074 3.418 1 97.56 95 LEU A N 1
ATOM 719 C CA . LEU A 1 95 ? 0.052 8.234 3.85 1 97.56 95 LEU A CA 1
ATOM 720 C C . LEU A 1 95 ? -0.837 9.469 3.957 1 97.56 95 LEU A C 1
ATOM 722 O O . LEU A 1 95 ? -0.849 10.141 4.988 1 97.56 95 LEU A O 1
ATOM 726 N N . LEU A 1 96 ? -1.627 9.734 2.961 1 98.06 96 LEU A N 1
ATOM 727 C CA . LEU A 1 96 ? -2.43 10.953 2.904 1 98.06 96 LEU A CA 1
ATOM 728 C C . LEU A 1 96 ? -3.598 10.875 3.881 1 98.06 96 LEU A C 1
ATOM 730 O O . LEU A 1 96 ? -3.994 11.891 4.457 1 98.06 96 LEU A O 1
ATOM 734 N N . SER A 1 97 ? -4.164 9.68 4.039 1 98.44 97 SER A N 1
ATOM 735 C CA . SER A 1 97 ? -5.246 9.562 5.004 1 98.44 97 SER A CA 1
ATOM 736 C C . SER A 1 97 ? -4.738 9.742 6.43 1 98.44 97 SER A C 1
ATOM 738 O O . SER A 1 97 ? -5.426 10.328 7.273 1 98.44 97 SER A O 1
ATOM 740 N N . THR A 1 98 ? -3.58 9.164 6.723 1 97.06 98 THR A N 1
ATOM 741 C CA . THR A 1 98 ? -2.988 9.383 8.039 1 97.06 98 THR A CA 1
ATOM 742 C C . THR A 1 98 ? -2.775 10.875 8.297 1 97.06 98 THR A C 1
ATOM 744 O O . THR A 1 98 ? -3.125 11.375 9.367 1 97.06 98 THR A O 1
ATOM 747 N N . ALA A 1 99 ? -2.207 11.578 7.328 1 96.06 99 ALA A N 1
ATOM 748 C CA . ALA A 1 99 ? -2.002 13.023 7.449 1 96.06 99 ALA A CA 1
ATOM 749 C C . ALA A 1 99 ? -3.326 13.742 7.676 1 96.06 99 ALA A C 1
ATOM 751 O O . ALA A 1 99 ? -3.414 14.641 8.516 1 96.06 99 ALA A O 1
ATOM 752 N N . CYS A 1 100 ? -4.312 13.375 6.926 1 97 100 CYS A N 1
ATOM 753 C CA . CYS A 1 100 ? -5.621 14.016 7.043 1 97 100 CYS A CA 1
ATOM 754 C C . CYS A 1 100 ? -6.223 13.773 8.422 1 97 100 CYS A C 1
ATOM 756 O O . CYS A 1 100 ? -6.777 14.695 9.031 1 97 100 CYS A O 1
ATOM 758 N N . ALA A 1 101 ? -6.125 12.539 8.898 1 96.62 101 ALA A N 1
ATOM 759 C CA . ALA A 1 101 ? -6.602 12.234 10.25 1 96.62 101 ALA A CA 1
ATOM 760 C C . ALA A 1 101 ? -5.922 13.125 11.281 1 96.62 101 ALA A C 1
ATOM 762 O O . ALA A 1 101 ? -6.562 13.578 12.234 1 96.62 101 ALA A O 1
ATOM 763 N N . ARG A 1 102 ? -4.691 13.398 11.055 1 94.06 102 ARG A N 1
ATOM 764 C CA . ARG A 1 102 ? -3.918 14.188 12.008 1 94.06 102 ARG A CA 1
ATOM 765 C C . ARG A 1 102 ? -4.426 15.625 12.062 1 94.06 102 ARG A C 1
ATOM 767 O O . ARG A 1 102 ? -4.188 16.344 13.039 1 94.06 102 ARG A O 1
ATOM 774 N N . THR A 1 103 ? -5.125 16.109 11.031 1 93.94 103 THR A N 1
ATOM 775 C CA . THR A 1 103 ? -5.66 17.469 11.039 1 93.94 103 THR A CA 1
ATOM 776 C C . THR A 1 103 ? -6.77 17.609 12.078 1 93.94 103 THR A C 1
ATOM 778 O O . THR A 1 103 ? -7.125 18.719 12.469 1 93.94 103 THR A O 1
ATOM 781 N N . VAL A 1 104 ? -7.34 16.484 12.578 1 94.06 104 VAL A N 1
ATOM 782 C CA . VAL A 1 104 ? -8.508 16.594 13.438 1 94.06 104 VAL A CA 1
ATOM 783 C C . VAL A 1 104 ? -8.234 15.898 14.773 1 94.06 104 VAL A C 1
ATOM 785 O O . VAL A 1 104 ? -8.906 16.172 15.773 1 94.06 104 VAL A O 1
ATOM 788 N N . VAL A 1 105 ? -7.305 14.938 14.766 1 92.44 105 VAL A N 1
ATOM 789 C CA . VAL A 1 105 ? -7.004 14.195 15.984 1 92.44 105 VAL A CA 1
ATOM 790 C C . VAL A 1 105 ? -5.91 14.914 16.766 1 92.44 105 VAL A C 1
ATOM 792 O O . VAL A 1 105 ? -4.883 15.297 16.203 1 92.44 105 VAL A O 1
ATOM 795 N N . ALA A 1 106 ? -6.113 15.023 18.016 1 86.44 106 ALA A N 1
ATOM 796 C CA . ALA A 1 106 ? -5.207 15.766 18.891 1 86.44 106 ALA A CA 1
ATOM 797 C C . ALA A 1 106 ? -3.805 15.156 18.859 1 86.44 106 ALA A C 1
ATOM 799 O O . ALA A 1 106 ? -3.646 13.953 18.672 1 86.44 106 ALA A O 1
ATOM 800 N N . GLU A 1 107 ? -2.789 15.977 19.016 1 83 107 GLU A N 1
ATOM 801 C CA . GLU A 1 107 ? -1.386 15.586 18.906 1 83 107 GLU A CA 1
ATOM 802 C C . GLU A 1 107 ? -1.013 14.547 19.953 1 83 107 GLU A C 1
ATOM 804 O O . GLU A 1 107 ? -0.136 13.711 19.734 1 83 107 GLU A O 1
ATOM 809 N N . ASP A 1 108 ? -1.67 14.625 21.031 1 85.94 108 ASP A N 1
ATOM 810 C CA . ASP A 1 108 ? -1.302 13.742 22.141 1 85.94 108 ASP A CA 1
ATOM 811 C C . ASP A 1 108 ? -1.959 12.375 21.984 1 85.94 108 ASP A C 1
ATOM 813 O O . ASP A 1 108 ? -1.728 11.477 22.797 1 85.94 108 ASP A O 1
ATOM 817 N N . LYS A 1 109 ? -2.77 12.234 21.016 1 89.69 109 LYS A N 1
ATOM 818 C CA . LYS A 1 109 ? -3.375 10.938 20.734 1 89.69 109 LYS A CA 1
ATOM 819 C C . LYS A 1 109 ? -2.631 10.211 19.625 1 89.69 109 LYS A C 1
ATOM 821 O O . LYS A 1 109 ? -2.188 10.836 18.656 1 89.69 109 LYS A O 1
ATOM 826 N N . ASP A 1 110 ? -2.523 8.938 19.812 1 92.19 110 ASP A N 1
ATOM 827 C CA . ASP A 1 110 ? -1.991 8.117 18.734 1 92.19 110 ASP A CA 1
ATOM 828 C C . ASP A 1 110 ? -3.105 7.656 17.797 1 92.19 110 ASP A C 1
ATOM 830 O O . ASP A 1 110 ? -4.25 7.492 18.219 1 92.19 110 ASP A O 1
ATOM 834 N N . ILE A 1 111 ? -2.789 7.523 16.547 1 94.31 111 ILE A N 1
ATOM 835 C CA . ILE A 1 111 ? -3.744 7.035 15.562 1 94.31 111 ILE A CA 1
ATOM 836 C C . ILE A 1 111 ? -3.229 5.738 14.945 1 94.31 111 ILE A C 1
ATOM 838 O O . ILE A 1 111 ? -2.049 5.629 14.602 1 94.31 111 ILE A O 1
ATOM 842 N N . PHE A 1 112 ? -4.113 4.75 14.828 1 95.56 112 PHE A N 1
ATOM 843 C CA . PHE A 1 112 ? -3.799 3.461 14.219 1 95.56 112 PHE A CA 1
ATOM 844 C C . PHE A 1 112 ? -4.75 3.158 13.07 1 95.56 112 PHE A C 1
ATOM 846 O O . PHE A 1 112 ? -5.965 3.322 13.203 1 95.56 112 PHE A O 1
ATOM 853 N N . LEU A 1 113 ? -4.191 2.756 12.031 1 98.31 113 LEU A N 1
ATOM 854 C CA . LEU A 1 113 ? -5.012 2.371 10.891 1 98.31 113 LEU A CA 1
ATOM 855 C C . LEU A 1 113 ? -5.727 1.051 11.148 1 98.31 113 LEU A C 1
ATOM 857 O O . LEU A 1 113 ? -5.082 0.028 11.398 1 98.31 113 LEU A O 1
ATOM 861 N N . GLY A 1 114 ? -7.027 1.061 11.086 1 98.69 114 GLY A N 1
ATOM 862 C CA . GLY A 1 114 ? -7.816 -0.139 11.305 1 98.69 114 GLY A CA 1
ATOM 863 C C . GLY A 1 114 ? -8.18 -0.861 10.023 1 98.69 114 GLY A C 1
ATOM 864 O O . GLY A 1 114 ? -8.203 -2.092 9.984 1 98.69 114 GLY A O 1
ATOM 865 N N . GLU A 1 115 ? -8.539 -0.033 9.062 1 98.88 115 GLU A N 1
ATOM 866 C CA . GLU A 1 115 ? -8.938 -0.586 7.77 1 98.88 115 GLU A CA 1
ATOM 867 C C . GLU A 1 115 ? -8.672 0.4 6.637 1 98.88 115 GLU A C 1
ATOM 869 O O . GLU A 1 115 ? -8.82 1.611 6.812 1 98.88 115 GLU A O 1
ATOM 874 N N . ILE A 1 116 ? -8.344 -0.136 5.508 1 98.94 116 ILE A N 1
ATOM 875 C CA . ILE A 1 116 ? -8.258 0.673 4.297 1 98.94 116 ILE A CA 1
ATOM 876 C C . ILE A 1 116 ? -8.789 -0.121 3.107 1 98.94 116 ILE A C 1
ATOM 878 O O . ILE A 1 116 ? -8.625 -1.342 3.043 1 98.94 116 ILE A O 1
ATOM 882 N N . SER A 1 117 ? -9.469 0.509 2.227 1 98.94 117 SER A N 1
ATOM 883 C CA . SER A 1 117 ? -9.945 -0.077 0.976 1 98.94 117 SER A CA 1
ATOM 884 C C . SER A 1 117 ? -9.688 0.853 -0.204 1 98.94 117 SER A C 1
ATOM 886 O O . SER A 1 117 ? -9.859 2.068 -0.094 1 98.94 117 SER A O 1
ATOM 888 N N . VAL A 1 118 ? -9.281 0.312 -1.286 1 98.94 118 VAL A N 1
ATOM 889 C CA . VAL A 1 118 ? -9.008 1.075 -2.5 1 98.94 118 VAL A CA 1
ATOM 890 C C . VAL A 1 118 ? -9.719 0.428 -3.688 1 98.94 118 VAL A C 1
ATOM 892 O O . VAL A 1 118 ? -9.656 -0.79 -3.869 1 98.94 118 VAL A O 1
ATOM 895 N N . SER A 1 119 ? -10.398 1.214 -4.449 1 98.94 119 SER A N 1
ATOM 896 C CA . SER A 1 119 ? -10.961 0.818 -5.734 1 98.94 119 SER A CA 1
ATOM 897 C C . SER A 1 119 ? -10.156 1.399 -6.895 1 98.94 119 SER A C 1
ATOM 899 O O . SER A 1 119 ? -9.93 2.609 -6.953 1 98.94 119 SER A O 1
ATOM 901 N N . TYR A 1 120 ? -9.742 0.538 -7.746 1 98.88 120 TYR A N 1
ATOM 902 C CA . TYR A 1 120 ? -8.938 0.911 -8.898 1 98.88 120 TYR A CA 1
ATOM 903 C C . TYR A 1 120 ? -9.789 0.976 -10.164 1 98.88 120 TYR A C 1
ATOM 905 O O . TYR A 1 120 ? -10.125 -0.057 -10.75 1 98.88 120 TYR A O 1
ATOM 913 N N . LEU A 1 121 ? -10.062 2.145 -10.547 1 98.75 121 LEU A N 1
ATOM 914 C CA . LEU A 1 121 ? -11.008 2.348 -11.641 1 98.75 121 LEU A CA 1
ATOM 915 C C . LEU A 1 121 ? -10.281 2.465 -12.977 1 98.75 121 LEU A C 1
ATOM 917 O O . LEU A 1 121 ? -10.812 2.066 -14.016 1 98.75 121 LEU A O 1
ATOM 921 N N . SER A 1 122 ? -9.148 3.061 -12.992 1 98.31 122 SER A N 1
ATOM 922 C CA . SER A 1 122 ? -8.289 3.211 -14.156 1 98.31 122 SER A CA 1
ATOM 923 C C . SER A 1 122 ? -6.828 3.402 -13.75 1 98.31 122 SER A C 1
ATOM 925 O O . SER A 1 122 ? -6.535 3.637 -12.57 1 98.31 122 SER A O 1
ATOM 927 N N . ALA A 1 123 ? -5.961 3.314 -14.719 1 98.12 123 ALA A N 1
ATOM 928 C CA . ALA A 1 123 ? -4.523 3.365 -14.453 1 98.12 123 ALA A CA 1
ATOM 929 C C . ALA A 1 123 ? -4.016 4.805 -14.469 1 98.12 123 ALA A C 1
ATOM 931 O O . ALA A 1 123 ? -4.625 5.68 -15.086 1 98.12 123 ALA A O 1
ATOM 932 N N . ALA A 1 124 ? -2.965 5.074 -13.703 1 98.69 124 ALA A N 1
ATOM 933 C CA . ALA A 1 124 ? -2.203 6.316 -13.789 1 98.69 124 ALA A CA 1
ATOM 934 C C . ALA A 1 124 ? -0.878 6.098 -14.516 1 98.69 124 ALA A C 1
ATOM 936 O O . ALA A 1 124 ? 0.031 5.461 -13.977 1 98.69 124 ALA A O 1
ATOM 937 N N . PRO A 1 125 ? -0.699 6.648 -15.711 1 98.5 125 PRO A N 1
ATOM 938 C CA . PRO A 1 125 ? 0.524 6.379 -16.469 1 98.5 125 PRO A CA 1
ATOM 939 C C . PRO A 1 125 ? 1.743 7.102 -15.898 1 98.5 125 PRO A C 1
ATOM 941 O O . PRO A 1 125 ? 1.609 8.18 -15.312 1 98.5 125 PRO A O 1
ATOM 944 N N . VAL A 1 126 ? 2.863 6.531 -16.125 1 98.31 126 VAL A N 1
ATOM 945 C CA . VAL A 1 126 ? 4.133 7.145 -15.742 1 98.31 126 VAL A CA 1
ATOM 946 C C . VAL A 1 126 ? 4.219 8.555 -16.312 1 98.31 126 VAL A C 1
ATOM 948 O O . VAL A 1 126 ? 3.719 8.812 -17.422 1 98.31 126 VAL A O 1
ATOM 951 N N . ASP A 1 127 ? 4.797 9.461 -15.484 1 98.06 127 ASP A N 1
ATOM 952 C CA . ASP A 1 127 ? 5.043 10.867 -15.812 1 98.06 127 ASP A CA 1
ATOM 953 C C . ASP A 1 127 ? 3.742 11.664 -15.836 1 98.06 127 ASP A C 1
ATOM 955 O O . ASP A 1 127 ? 3.715 12.805 -16.312 1 98.06 127 ASP A O 1
ATOM 959 N N . SER A 1 128 ? 2.643 11.109 -15.43 1 98.75 128 SER A N 1
ATOM 960 C CA . SER A 1 128 ? 1.408 11.852 -15.211 1 98.75 128 SER A CA 1
ATOM 961 C C . SER A 1 128 ? 1.35 12.43 -13.797 1 98.75 128 SER A C 1
ATOM 963 O O . SER A 1 128 ? 2.25 12.188 -12.992 1 98.75 128 SER A O 1
ATOM 965 N N . GLU A 1 129 ? 0.362 13.25 -13.617 1 98.94 129 GLU A N 1
ATOM 966 C CA . GLU A 1 129 ? 0.061 13.789 -12.289 1 98.94 129 GLU A CA 1
ATOM 967 C C . GLU A 1 129 ? -1.329 13.367 -11.828 1 98.94 129 GLU A C 1
ATOM 969 O O . GLU A 1 129 ? -2.279 13.367 -12.609 1 98.94 129 GLU A O 1
ATOM 974 N N . VAL A 1 130 ? -1.418 12.977 -10.578 1 98.94 130 VAL A N 1
ATOM 975 C CA . VAL A 1 130 ? -2.666 12.555 -9.953 1 98.94 130 VAL A CA 1
ATOM 976 C C . VAL A 1 130 ? -3.049 13.531 -8.844 1 98.94 130 VAL A C 1
ATOM 978 O O . VAL A 1 130 ? -2.252 13.797 -7.945 1 98.94 130 VAL A O 1
ATOM 981 N N . LEU A 1 131 ? -4.215 14.086 -8.945 1 98.94 131 LEU A N 1
ATOM 982 C CA . LEU A 1 131 ? -4.758 14.922 -7.875 1 98.94 131 LEU A CA 1
ATOM 983 C C . LEU A 1 131 ? -5.426 14.062 -6.805 1 98.94 131 LEU A C 1
ATOM 985 O O . LEU A 1 131 ? -6.266 13.219 -7.117 1 98.94 131 LEU A O 1
ATOM 989 N N . ALA A 1 132 ? -5.02 14.25 -5.609 1 98.94 132 ALA A N 1
ATOM 990 C CA . ALA A 1 132 ? -5.621 13.539 -4.48 1 98.94 132 ALA A CA 1
ATOM 991 C C . ALA A 1 132 ? -6.402 14.492 -3.586 1 98.94 132 ALA A C 1
ATOM 993 O O . ALA A 1 132 ? -5.848 15.477 -3.084 1 98.94 132 ALA A O 1
ATOM 994 N N . ASP A 1 133 ? -7.633 14.242 -3.447 1 98.88 133 ASP A N 1
ATOM 995 C CA . ASP A 1 133 ? -8.484 14.953 -2.496 1 98.88 133 ASP A CA 1
ATOM 996 C C . ASP A 1 133 ? -8.922 14.031 -1.358 1 98.88 133 ASP A C 1
ATOM 998 O O . ASP A 1 133 ? -9.602 13.031 -1.588 1 98.88 133 ASP A O 1
ATOM 1002 N N . VAL A 1 134 ? -8.5 14.352 -0.165 1 98.81 134 VAL A N 1
ATOM 1003 C CA . VAL A 1 134 ? -8.68 13.5 1.007 1 98.81 134 VAL A CA 1
ATOM 1004 C C . VAL A 1 134 ? -9.43 14.266 2.096 1 98.81 134 VAL A C 1
ATOM 1006 O O . VAL A 1 134 ? -9.047 15.383 2.447 1 98.81 134 VAL A O 1
ATOM 1009 N N . SER A 1 135 ? -10.484 13.633 2.635 1 98.75 135 SER A N 1
ATOM 1010 C CA . SER A 1 135 ? -11.281 14.375 3.598 1 98.75 135 SER A CA 1
ATOM 1011 C C . SER A 1 135 ? -11.805 13.469 4.707 1 98.75 135 SER A C 1
ATOM 1013 O O . SER A 1 135 ? -12.102 12.297 4.465 1 98.75 135 SER A O 1
ATOM 1015 N N . VAL A 1 136 ? -11.984 14.047 5.848 1 98.62 136 VAL A N 1
ATOM 1016 C CA . VAL A 1 136 ? -12.633 13.383 6.977 1 98.62 136 VAL A CA 1
ATOM 1017 C C . VAL A 1 136 ? -14.141 13.312 6.738 1 98.62 136 VAL A C 1
ATOM 1019 O O . VAL A 1 136 ? -14.781 14.336 6.504 1 98.62 136 VAL A O 1
ATOM 1022 N N . VAL A 1 137 ? -14.648 12.141 6.781 1 98.62 137 VAL A N 1
ATOM 1023 C CA . VAL A 1 137 ? -16.094 11.914 6.691 1 98.62 137 VAL A CA 1
ATOM 1024 C C . VAL A 1 137 ? -16.734 12.102 8.062 1 98.62 137 VAL A C 1
ATOM 1026 O O . VAL A 1 137 ? -17.766 12.75 8.188 1 98.62 137 VAL A O 1
ATOM 1029 N N . LYS A 1 138 ? -16.047 11.547 9.039 1 97.88 138 LYS A N 1
ATOM 1030 C CA . LYS A 1 138 ? -16.5 11.609 10.43 1 97.88 138 LYS A CA 1
ATOM 1031 C C . LYS A 1 138 ? -15.336 11.406 11.391 1 97.88 138 LYS A C 1
ATOM 1033 O O . LYS A 1 138 ? -14.445 10.594 11.141 1 97.88 138 LYS A O 1
ATOM 1038 N N . SER A 1 139 ? -15.312 12.172 12.391 1 96.19 139 SER A N 1
ATOM 1039 C CA . SER A 1 139 ? -14.32 12.031 13.453 1 96.19 139 SER A CA 1
ATOM 1040 C C . SER A 1 139 ? -14.984 12.039 14.828 1 96.19 139 SER A C 1
ATOM 1042 O O . SER A 1 139 ? -15.656 13.008 15.188 1 96.19 139 SER A O 1
ATOM 1044 N N . GLY A 1 140 ? -14.859 10.938 15.508 1 93.56 140 GLY A N 1
ATOM 1045 C CA . GLY A 1 140 ? -15.32 10.844 16.891 1 93.56 140 GLY A CA 1
ATOM 1046 C C . GLY A 1 140 ? -14.188 10.664 17.875 1 93.56 140 GLY A C 1
ATOM 1047 O O . GLY A 1 140 ? -13.016 10.875 17.547 1 93.56 140 GLY A O 1
ATOM 1048 N N . ARG A 1 141 ? -14.547 10.328 19.141 1 91.12 141 ARG A N 1
ATOM 1049 C CA . ARG A 1 141 ? -13.555 10.195 20.203 1 91.12 141 ARG A CA 1
ATOM 1050 C C . ARG A 1 141 ? -12.57 9.07 19.906 1 91.12 141 ARG A C 1
ATOM 1052 O O . ARG A 1 141 ? -11.375 9.203 20.172 1 91.12 141 ARG A O 1
ATOM 1059 N N . ASN A 1 142 ? -13.086 8.031 19.266 1 94.88 142 ASN A N 1
ATOM 1060 C CA . ASN A 1 142 ? -12.242 6.844 19.141 1 94.88 142 ASN A CA 1
ATOM 1061 C C . ASN A 1 142 ? -12.016 6.465 17.672 1 94.88 142 ASN A C 1
ATOM 1063 O O . ASN A 1 142 ? -11.156 5.633 17.375 1 94.88 142 ASN A O 1
ATOM 1067 N N . VAL A 1 143 ? -12.82 7.086 16.812 1 97.5 143 VAL A N 1
ATOM 1068 C CA . VAL A 1 143 ? -12.75 6.637 15.43 1 97.5 143 VAL A CA 1
ATOM 1069 C C . VAL A 1 143 ? -12.727 7.848 14.492 1 97.5 143 VAL A C 1
ATOM 1071 O O . VAL A 1 143 ? -13.469 8.812 14.703 1 97.5 143 VAL A O 1
ATOM 1074 N N . THR A 1 144 ? -11.914 7.84 13.516 1 98.25 144 THR A N 1
ATOM 1075 C CA . THR A 1 144 ? -11.898 8.805 12.422 1 98.25 144 THR A CA 1
ATOM 1076 C C . THR A 1 144 ? -12 8.102 11.07 1 98.25 144 THR A C 1
ATOM 1078 O O . THR A 1 144 ? -11.227 7.188 10.773 1 98.25 144 THR A O 1
ATOM 1081 N N . VAL A 1 145 ? -12.992 8.438 10.234 1 98.88 145 VAL A N 1
ATOM 1082 C CA . VAL A 1 145 ? -13.227 7.844 8.922 1 98.88 145 VAL A CA 1
ATOM 1083 C C . VAL A 1 145 ? -12.852 8.836 7.828 1 98.88 145 VAL A C 1
ATOM 1085 O O . VAL A 1 145 ? -13.266 10 7.859 1 98.88 145 VAL A O 1
ATOM 1088 N N . ILE A 1 146 ? -12.086 8.391 6.859 1 98.88 146 ILE A N 1
ATOM 1089 C CA . ILE A 1 146 ? -11.547 9.25 5.809 1 98.88 146 ILE A CA 1
ATOM 1090 C C . ILE A 1 146 ? -12.008 8.75 4.445 1 98.88 146 ILE A C 1
ATOM 1092 O O . ILE A 1 146 ? -12 7.543 4.18 1 98.88 146 ILE A O 1
ATOM 1096 N N . ALA A 1 147 ? -12.406 9.664 3.59 1 98.94 147 ALA A N 1
ATOM 1097 C CA . ALA A 1 147 ? -12.703 9.391 2.186 1 98.94 147 ALA A CA 1
ATOM 1098 C C . ALA A 1 147 ? -11.688 10.062 1.27 1 98.94 147 ALA A C 1
ATOM 1100 O O . ALA A 1 147 ? -11.25 11.188 1.538 1 98.94 147 ALA A O 1
ATOM 1101 N N . MET A 1 148 ? -11.336 9.383 0.143 1 98.94 148 MET A N 1
ATOM 1102 C CA . MET A 1 148 ? -10.312 9.891 -0.773 1 98.94 148 MET A CA 1
ATOM 1103 C C . MET A 1 148 ? -10.742 9.688 -2.223 1 98.94 148 MET A C 1
ATOM 1105 O O . MET A 1 148 ? -11.297 8.648 -2.572 1 98.94 148 MET A O 1
ATOM 1109 N N . GLU A 1 149 ? -10.484 10.672 -2.984 1 98.94 149 GLU A N 1
ATOM 1110 C CA . GLU A 1 149 ? -10.625 10.594 -4.434 1 98.94 149 GLU A CA 1
ATOM 1111 C C . GLU A 1 149 ? -9.32 10.945 -5.137 1 98.94 149 GLU A C 1
ATOM 1113 O O . GLU A 1 149 ? -8.625 11.891 -4.734 1 98.94 149 GLU A O 1
ATOM 1118 N N . PHE A 1 150 ? -8.945 10.195 -6.156 1 99 150 PHE A N 1
ATOM 1119 C CA . PHE A 1 150 ? -7.777 10.43 -6.988 1 99 150 PHE A CA 1
ATOM 1120 C C . PHE A 1 150 ? -8.18 10.648 -8.438 1 99 150 PHE A C 1
ATOM 1122 O O . PHE A 1 150 ? -8.875 9.82 -9.023 1 99 150 PHE A O 1
ATOM 1129 N N . LYS A 1 151 ? -7.719 11.703 -8.969 1 98.94 151 LYS A N 1
ATOM 1130 C CA . LYS A 1 151 ? -8.055 12.047 -10.352 1 98.94 151 LYS A CA 1
ATOM 1131 C C . LYS A 1 151 ? -6.801 12.289 -11.18 1 98.94 151 LYS A C 1
ATOM 1133 O O . LYS A 1 151 ? -5.828 12.867 -10.688 1 98.94 151 LYS A O 1
ATOM 1138 N N . LEU A 1 152 ? -6.867 11.852 -12.445 1 98.94 152 LEU A N 1
ATOM 1139 C CA . LEU A 1 152 ? -5.816 12.258 -13.375 1 98.94 152 LEU A CA 1
ATOM 1140 C C . LEU A 1 152 ? -5.898 13.758 -13.656 1 98.94 152 LEU A C 1
ATOM 1142 O O . LEU A 1 152 ? -6.934 14.258 -14.102 1 98.94 152 LEU A O 1
ATOM 1146 N N . LYS A 1 153 ? -4.895 14.414 -13.445 1 98.75 153 LYS A N 1
ATOM 1147 C CA . LYS A 1 153 ? -4.902 15.867 -13.562 1 98.75 153 LYS A CA 1
ATOM 1148 C C . LYS A 1 153 ? -5.242 16.297 -14.992 1 98.75 153 LYS A C 1
ATOM 1150 O O . LYS A 1 153 ? -6.039 17.219 -15.188 1 98.75 153 LYS A O 1
ATOM 1155 N N . LYS A 1 154 ? -4.637 15.633 -15.953 1 98.44 154 LYS A N 1
ATOM 1156 C CA . LYS A 1 154 ? -4.758 16.016 -17.359 1 98.44 154 LYS A CA 1
ATOM 1157 C C . LYS A 1 154 ? -6.211 15.922 -17.828 1 98.44 154 LYS A C 1
ATOM 1159 O O . LYS A 1 154 ? -6.684 16.797 -18.547 1 98.44 154 LYS A O 1
ATOM 1164 N N . THR A 1 155 ? -6.957 14.953 -17.406 1 98.25 155 THR A N 1
ATOM 1165 C CA . THR A 1 155 ? -8.273 14.703 -17.969 1 98.25 155 THR A CA 1
ATOM 1166 C C . THR A 1 155 ? -9.375 15.023 -16.953 1 98.25 155 THR A C 1
ATOM 1168 O O . THR A 1 155 ? -10.539 15.18 -17.328 1 98.25 155 THR A O 1
ATOM 1171 N N . GLY A 1 156 ? -9.008 15.016 -15.695 1 98.56 156 GLY A N 1
ATOM 1172 C CA . GLY A 1 156 ? -10.008 15.172 -14.648 1 98.56 156 GLY A CA 1
ATOM 1173 C C . GLY A 1 156 ? -10.734 13.883 -14.328 1 98.56 156 GLY A C 1
ATOM 1174 O O . GLY A 1 156 ? -11.617 13.859 -13.461 1 98.56 156 GLY A O 1
ATOM 1175 N N . SER A 1 157 ? -10.336 12.75 -14.938 1 98.69 157 SER A N 1
ATOM 1176 C CA . SER A 1 157 ? -11 11.469 -14.734 1 98.69 157 SER A CA 1
ATOM 1177 C C . SER A 1 157 ? -10.703 10.898 -13.352 1 98.69 157 SER A C 1
ATOM 1179 O O . SER A 1 157 ? -9.555 10.898 -12.906 1 98.69 157 SER A O 1
ATOM 1181 N N . LEU A 1 158 ? -11.812 10.43 -12.711 1 98.94 158 LEU A N 1
ATOM 1182 C CA . LEU A 1 158 ? -11.664 9.688 -11.469 1 98.94 158 LEU A CA 1
ATOM 1183 C C . LEU A 1 158 ? -11.008 8.328 -11.711 1 98.94 158 LEU A C 1
ATOM 1185 O O . LEU A 1 158 ? -11.523 7.523 -12.492 1 98.94 158 LEU A O 1
ATOM 1189 N N . ILE A 1 159 ? -9.875 8.055 -10.977 1 98.88 159 ILE A N 1
ATOM 1190 C CA . ILE A 1 159 ? -9.156 6.844 -11.352 1 98.88 159 ILE A CA 1
ATOM 1191 C C . ILE A 1 159 ? -9.008 5.934 -10.141 1 98.88 159 ILE A C 1
ATOM 1193 O O . ILE A 1 159 ? -8.82 4.723 -10.281 1 98.88 159 ILE A O 1
ATOM 1197 N N . TYR A 1 160 ? -9.039 6.441 -8.93 1 98.94 160 TYR A N 1
ATOM 1198 C CA . TYR A 1 160 ? -9.086 5.637 -7.711 1 98.94 160 TYR A CA 1
ATOM 1199 C C . TYR A 1 160 ? -10 6.27 -6.676 1 98.94 160 TYR A C 1
ATOM 1201 O O . TYR A 1 160 ? -10.117 7.492 -6.598 1 98.94 160 TYR A O 1
ATOM 1209 N N . ILE A 1 161 ? -10.641 5.461 -5.871 1 98.94 161 ILE A N 1
ATOM 1210 C CA . ILE A 1 161 ? -11.344 5.844 -4.652 1 98.94 161 ILE A CA 1
ATOM 1211 C C . ILE A 1 161 ? -10.836 5 -3.482 1 98.94 161 ILE A C 1
ATOM 1213 O O . ILE A 1 161 ? -10.57 3.807 -3.639 1 98.94 161 ILE A O 1
ATOM 1217 N N . ALA A 1 162 ? -10.766 5.609 -2.359 1 98.94 162 ALA A N 1
ATOM 1218 C CA . ALA A 1 162 ? -10.32 4.863 -1.186 1 98.94 162 ALA A CA 1
ATOM 1219 C C . ALA A 1 162 ? -11 5.375 0.08 1 98.94 162 ALA A C 1
ATOM 1221 O O . ALA A 1 162 ? -11.531 6.488 0.102 1 98.94 162 ALA A O 1
ATOM 1222 N N . HIS A 1 163 ? -11 4.566 1.036 1 98.88 163 HIS A N 1
ATOM 1223 C CA . HIS A 1 163 ? -11.461 4.906 2.377 1 98.88 163 HIS A CA 1
ATOM 1224 C C . HIS A 1 163 ? -10.57 4.277 3.443 1 98.88 163 HIS A C 1
ATOM 1226 O O . HIS A 1 163 ? -10.023 3.191 3.24 1 98.88 163 HIS A O 1
ATOM 1232 N N . ALA A 1 164 ? -10.438 4.949 4.504 1 98.94 164 ALA A N 1
ATOM 1233 C CA . ALA A 1 164 ? -9.656 4.449 5.633 1 98.94 164 ALA A CA 1
ATOM 1234 C C . ALA A 1 164 ? -10.352 4.754 6.957 1 98.94 164 ALA A C 1
ATOM 1236 O O . ALA A 1 164 ? -11.031 5.773 7.094 1 98.94 164 ALA A O 1
ATOM 1237 N N . THR A 1 165 ? -10.227 3.863 7.863 1 98.88 165 THR A N 1
ATOM 1238 C CA . THR A 1 165 ? -10.719 4.035 9.227 1 98.88 165 THR A CA 1
ATOM 1239 C C . THR A 1 165 ? -9.57 3.961 10.227 1 98.88 165 THR A C 1
ATOM 1241 O O . THR A 1 165 ? -8.789 3.002 10.219 1 98.88 165 THR A O 1
ATOM 1244 N N . PHE A 1 166 ? -9.508 4.914 11.055 1 98.44 166 PHE A N 1
ATOM 1245 C CA . PHE A 1 166 ? -8.469 4.973 12.078 1 98.44 166 PHE A CA 1
ATOM 1246 C C . PHE A 1 166 ? -9.07 4.852 13.477 1 98.44 166 PHE A C 1
ATOM 1248 O O . PHE A 1 166 ? -10.172 5.352 13.727 1 98.44 166 PHE A O 1
ATOM 1255 N N . TYR A 1 167 ? -8.328 4.238 14.32 1 97.31 167 TYR A N 1
ATOM 1256 C CA . TYR A 1 167 ? -8.633 4.234 15.742 1 97.31 167 TYR A CA 1
ATOM 1257 C C . TYR A 1 167 ? -7.734 5.211 16.5 1 97.31 167 TYR A C 1
ATOM 1259 O O . TYR A 1 167 ? -6.516 5.203 16.312 1 97.31 167 TYR A O 1
ATOM 1267 N N . ASN A 1 168 ? -8.352 6.02 17.281 1 93.62 168 ASN A N 1
ATOM 1268 C CA . ASN A 1 168 ? -7.648 7 18.109 1 93.62 168 ASN A CA 1
ATOM 1269 C C . ASN A 1 168 ? -7.414 6.48 19.516 1 93.62 168 ASN A C 1
ATOM 1271 O O . ASN A 1 168 ? -8.359 6.09 20.203 1 93.62 168 ASN A O 1
ATOM 1275 N N . THR A 1 169 ? -6.227 6.449 19.953 1 87.94 169 THR A N 1
ATOM 1276 C CA . THR A 1 169 ? -5.91 5.902 21.266 1 87.94 169 THR A CA 1
ATOM 1277 C C . THR A 1 169 ? -5.215 6.945 22.141 1 87.94 169 THR A C 1
ATOM 1279 O O . THR A 1 169 ? -4.465 7.781 21.641 1 87.94 169 THR A O 1
ATOM 1282 N N . PRO A 1 170 ? -5.301 6.895 23.469 1 82.75 170 PRO A N 1
ATOM 1283 C CA . PRO A 1 170 ? -6.047 5.914 24.25 1 82.75 170 PRO A CA 1
ATOM 1284 C C . PRO A 1 170 ? -7.559 6.074 24.125 1 82.75 170 PRO A C 1
ATOM 1286 O O . PRO A 1 170 ? -8.039 7.164 23.797 1 82.75 170 PRO A O 1
ATOM 1289 N N . VAL A 1 171 ? -8.211 4.891 24.141 1 70.12 171 VAL A N 1
ATOM 1290 C CA . VAL A 1 171 ? -9.664 4.859 24.078 1 70.12 171 VAL A CA 1
ATOM 1291 C C . VAL A 1 171 ? -10.258 5.598 25.266 1 70.12 171 VAL A C 1
ATOM 1293 O O . VAL A 1 171 ? -9.758 5.48 26.391 1 70.12 171 VAL A O 1
ATOM 1296 N N . ALA A 1 172 ? -11.117 6.52 24.906 1 63.44 172 ALA A N 1
ATOM 1297 C CA . ALA A 1 172 ? -11.797 7.258 25.969 1 63.44 172 ALA A CA 1
ATOM 1298 C C . ALA A 1 172 ? -12.609 6.316 26.859 1 63.44 172 ALA A C 1
ATOM 1300 O O . ALA A 1 172 ? -13.148 5.316 26.375 1 63.44 172 ALA A O 1
ATOM 1301 N N . LYS A 1 173 ? -12.281 6.336 28.156 1 53.94 173 LYS A N 1
ATOM 1302 C CA . LYS A 1 173 ? -13.07 5.625 29.156 1 53.94 173 LYS A CA 1
ATOM 1303 C C . LYS A 1 173 ? -14.539 6.051 29.094 1 53.94 173 LYS A C 1
ATOM 1305 O O . LYS A 1 173 ? -14.836 7.246 29.016 1 53.94 173 LYS A O 1
ATOM 1310 N N . LEU A 1 174 ? -15.344 5.254 28.469 1 45.34 174 LEU A N 1
ATOM 1311 C CA . LEU A 1 174 ? -16.766 5.531 28.672 1 45.34 174 LEU A CA 1
ATOM 1312 C C . LEU A 1 174 ? -17.062 5.781 30.156 1 45.34 174 LEU A C 1
ATOM 1314 O O . LEU A 1 174 ? -16.469 5.145 31.031 1 45.34 174 LEU A O 1
ATOM 1318 N N . MET B 1 1 ? 25.984 39.375 -16.219 1 28.8 1 MET B N 1
ATOM 1319 C CA . MET B 1 1 ? 25.156 39.5 -15.016 1 28.8 1 MET B CA 1
ATOM 1320 C C . MET B 1 1 ? 24.453 38.188 -14.695 1 28.8 1 MET B C 1
ATOM 1322 O O . MET B 1 1 ? 23.719 37.656 -15.523 1 28.8 1 MET B O 1
ATOM 1326 N N . ALA B 1 2 ? 25.047 37.469 -13.75 1 36.19 2 ALA B N 1
ATOM 1327 C CA . ALA B 1 2 ? 24.688 36.094 -13.359 1 36.19 2 ALA B CA 1
ATOM 1328 C C . ALA B 1 2 ? 23.25 36.031 -12.875 1 36.19 2 ALA B C 1
ATOM 1330 O O . ALA B 1 2 ? 22.844 36.75 -11.969 1 36.19 2 ALA B O 1
ATOM 1331 N N . VAL B 1 3 ? 22.25 35.594 -13.695 1 40.88 3 VAL B N 1
ATOM 1332 C CA . VAL B 1 3 ? 20.844 35.375 -13.32 1 40.88 3 VAL B CA 1
ATOM 1333 C C . VAL B 1 3 ? 20.766 34.375 -12.164 1 40.88 3 VAL B C 1
ATOM 1335 O O . VAL B 1 3 ? 21.266 33.25 -12.266 1 40.88 3 VAL B O 1
ATOM 1338 N N . LYS B 1 4 ? 20.609 34.906 -10.938 1 40.09 4 LYS B N 1
ATOM 1339 C CA . LYS B 1 4 ? 20.391 34.125 -9.719 1 40.09 4 LYS B CA 1
ATOM 1340 C C . LYS B 1 4 ? 19.203 33.156 -9.883 1 40.09 4 LYS B C 1
ATOM 1342 O O . LYS B 1 4 ? 18.109 33.594 -10.281 1 40.09 4 LYS B O 1
ATOM 1347 N N . PRO B 1 5 ? 19.375 31.828 -9.891 1 34.22 5 PRO B N 1
ATOM 1348 C CA . PRO B 1 5 ? 18.297 30.844 -10.008 1 34.22 5 PRO B CA 1
ATOM 1349 C C . PRO B 1 5 ? 17.219 31.031 -8.945 1 34.22 5 PRO B C 1
ATOM 1351 O O . PRO B 1 5 ? 17.531 31.281 -7.781 1 34.22 5 PRO B O 1
ATOM 1354 N N . SER B 1 6 ? 16.047 31.672 -9.266 1 31.95 6 SER B N 1
ATOM 1355 C CA . SER B 1 6 ? 14.891 31.797 -8.391 1 31.95 6 SER B CA 1
ATOM 1356 C C . SER B 1 6 ? 14.523 30.453 -7.766 1 31.95 6 SER B C 1
ATOM 1358 O O . SER B 1 6 ? 14.312 29.469 -8.477 1 31.95 6 SER B O 1
ATOM 1360 N N . THR B 1 7 ? 15.078 30.109 -6.648 1 32.06 7 THR B N 1
ATOM 1361 C CA . THR B 1 7 ? 14.641 28.984 -5.836 1 32.06 7 THR B CA 1
ATOM 1362 C C . THR B 1 7 ? 13.125 28.969 -5.703 1 32.06 7 THR B C 1
ATOM 1364 O O . THR B 1 7 ? 12.531 29.906 -5.176 1 32.06 7 THR B O 1
ATOM 1367 N N . ALA B 1 8 ? 12.375 28.406 -6.625 1 33.75 8 ALA B N 1
ATOM 1368 C CA . ALA B 1 8 ? 10.93 28.203 -6.598 1 33.75 8 ALA B CA 1
ATOM 1369 C C . ALA B 1 8 ? 10.461 27.766 -5.215 1 33.75 8 ALA B C 1
ATOM 1371 O O . ALA B 1 8 ? 10.695 26.609 -4.816 1 33.75 8 ALA B O 1
ATOM 1372 N N . SER B 1 9 ? 10.578 28.562 -4.145 1 33.19 9 SER B N 1
ATOM 1373 C CA . SER B 1 9 ? 9.984 28.234 -2.852 1 33.19 9 SER B CA 1
ATOM 1374 C C . SER B 1 9 ? 8.492 27.938 -2.99 1 33.19 9 SER B C 1
ATOM 1376 O O . SER B 1 9 ? 7.703 28.812 -3.326 1 33.19 9 SER B O 1
ATOM 1378 N N . SER B 1 10 ? 7.98 26.969 -3.609 1 38.16 10 SER B N 1
ATOM 1379 C CA . SER B 1 10 ? 6.57 26.594 -3.682 1 38.16 10 SER B CA 1
ATOM 1380 C C . SER B 1 10 ? 5.906 26.688 -2.312 1 38.16 10 SER B C 1
ATOM 1382 O O . SER B 1 10 ? 6.184 25.875 -1.426 1 38.16 10 SER B O 1
ATOM 1384 N N . SER B 1 11 ? 5.668 27.859 -1.848 1 38.66 11 SER B N 1
ATOM 1385 C CA . SER B 1 11 ? 4.902 28.172 -0.644 1 38.66 11 SER B CA 1
ATOM 1386 C C . SER B 1 11 ? 3.598 27.375 -0.602 1 38.66 11 SER B C 1
ATOM 1388 O O . SER B 1 11 ? 2.791 27.453 -1.531 1 38.66 11 SER B O 1
ATOM 1390 N N . SER B 1 12 ? 3.572 26.156 -0.132 1 48.12 12 SER B N 1
ATOM 1391 C CA . SER B 1 12 ? 2.32 25.516 0.251 1 48.12 12 SER B CA 1
ATOM 1392 C C . SER B 1 12 ? 1.361 26.5 0.9 1 48.12 12 SER B C 1
ATOM 1394 O O . SER B 1 12 ? 1.695 27.125 1.909 1 48.12 12 SER B O 1
ATOM 1396 N N . THR B 1 13 ? 0.581 27.234 0.102 1 47.19 13 THR B N 1
ATOM 1397 C CA . THR B 1 13 ? -0.447 28.156 0.567 1 47.19 13 THR B CA 1
ATOM 1398 C C . THR B 1 13 ? -1.336 27.5 1.616 1 47.19 13 THR B C 1
ATOM 1400 O O . THR B 1 13 ? -2.092 26.578 1.304 1 47.19 13 THR B O 1
ATOM 1403 N N . ILE B 1 14 ? -0.863 27.328 2.824 1 50.56 14 ILE B N 1
ATOM 1404 C CA . ILE B 1 14 ? -1.708 26.984 3.959 1 50.56 14 ILE B CA 1
ATOM 1405 C C . ILE B 1 14 ? -2.865 27.969 4.07 1 50.56 14 ILE B C 1
ATOM 1407 O O . ILE B 1 14 ? -2.646 29.188 4.176 1 50.56 14 ILE B O 1
ATOM 1411 N N . SER B 1 15 ? -4.004 27.641 3.545 1 48.84 15 SER B N 1
ATOM 1412 C CA . SER B 1 15 ? -5.168 28.516 3.635 1 48.84 15 SER B CA 1
ATOM 1413 C C . SER B 1 15 ? -5.438 28.938 5.078 1 48.84 15 SER B C 1
ATOM 1415 O O . SER B 1 15 ? -5.172 28.172 6.008 1 48.84 15 SER B O 1
ATOM 1417 N N . ASN B 1 16 ? -5.699 30.125 5.367 1 45.78 16 ASN B N 1
ATOM 1418 C CA . ASN B 1 16 ? -5.98 30.953 6.539 1 45.78 16 ASN B CA 1
ATOM 1419 C C . ASN B 1 16 ? -7.066 30.328 7.414 1 45.78 16 ASN B C 1
ATOM 1421 O O . ASN B 1 16 ? -7.352 30.828 8.5 1 45.78 16 ASN B O 1
ATOM 1425 N N . LEU B 1 17 ? -7.871 29.453 6.914 1 48.47 17 LEU B N 1
ATOM 1426 C CA . LEU B 1 17 ? -9.008 29.062 7.742 1 48.47 17 LEU B CA 1
A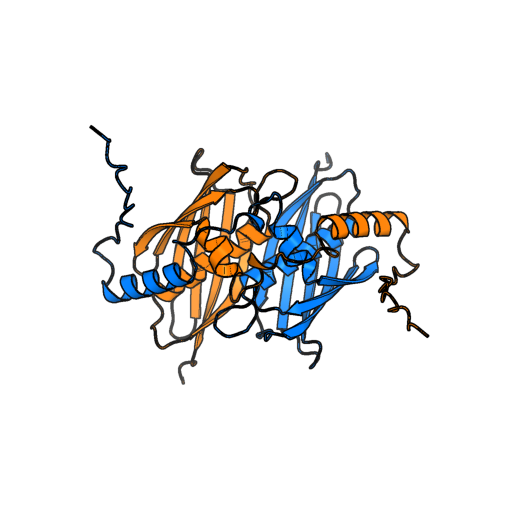TOM 1427 C C . LEU B 1 17 ? -8.617 27.969 8.734 1 48.47 17 LEU B C 1
ATOM 1429 O O . LEU B 1 17 ? -9.469 27.406 9.422 1 48.47 17 LEU B O 1
ATOM 1433 N N . ILE B 1 18 ? -7.516 27.406 8.727 1 56 18 ILE B N 1
ATOM 1434 C CA . ILE B 1 18 ? -7.059 26.359 9.617 1 56 18 ILE B CA 1
ATOM 1435 C C . ILE B 1 18 ? -6.484 26.969 10.891 1 56 18 ILE B C 1
ATOM 1437 O O . ILE B 1 18 ? -5.75 27.953 10.836 1 56 18 ILE B O 1
ATOM 1441 N N . ASP B 1 19 ? -7.078 26.547 12.055 1 63.12 19 ASP B N 1
ATOM 1442 C CA . ASP B 1 19 ? -6.305 26.828 13.258 1 63.12 19 ASP B CA 1
ATOM 1443 C C . ASP B 1 19 ? -4.812 26.609 13.016 1 63.12 19 ASP B C 1
ATOM 1445 O O . ASP B 1 19 ? -4.395 25.547 12.586 1 63.12 19 ASP B O 1
ATOM 1449 N N . PRO B 1 20 ? -4.16 27.641 12.859 1 66 20 PRO B N 1
ATOM 1450 C CA . PRO B 1 20 ? -2.738 27.656 12.508 1 66 20 PRO B CA 1
ATOM 1451 C C . PRO B 1 20 ? -1.945 26.562 13.219 1 66 20 PRO B C 1
ATOM 1453 O O . PRO B 1 20 ? -1 26.016 12.648 1 66 20 PRO B O 1
ATOM 1456 N N . GLU B 1 21 ? -2.447 26.188 14.414 1 70.19 21 GLU B N 1
ATOM 1457 C CA . GLU B 1 21 ? -1.684 25.188 15.164 1 70.19 21 GLU B CA 1
ATOM 1458 C C . GLU B 1 21 ? -1.829 23.797 14.555 1 70.19 21 GLU B C 1
ATOM 1460 O O . GLU B 1 21 ? -0.844 23.078 14.414 1 70.19 21 GLU B O 1
ATOM 1465 N N . HIS B 1 22 ? -3.031 23.453 14.148 1 75.88 22 HIS B N 1
ATOM 1466 C CA . HIS B 1 22 ? -3.271 22.156 13.555 1 75.88 22 HIS B CA 1
ATOM 1467 C C . HIS B 1 22 ? -2.613 22.047 12.18 1 75.88 22 HIS B C 1
ATOM 1469 O O . HIS B 1 22 ? -2.062 21 11.836 1 75.88 22 HIS B O 1
ATOM 1475 N N . ALA B 1 23 ? -2.586 23.094 11.531 1 76.94 23 ALA B N 1
ATOM 1476 C CA . ALA B 1 23 ? -1.941 23.109 10.219 1 76.94 23 ALA B CA 1
ATOM 1477 C C . ALA B 1 23 ? -0.434 22.906 10.352 1 76.94 23 ALA B C 1
ATOM 1479 O O . ALA B 1 23 ? 0.169 22.172 9.57 1 76.94 23 ALA B O 1
ATOM 1480 N N . ALA B 1 24 ? 0.064 23.484 11.383 1 81.38 24 ALA B N 1
ATOM 1481 C CA . ALA B 1 24 ? 1.504 23.375 11.602 1 81.38 24 ALA B CA 1
ATOM 1482 C C . ALA B 1 24 ? 1.893 21.938 11.977 1 81.38 24 ALA B C 1
ATOM 1484 O O . ALA B 1 24 ? 2.9 21.422 11.492 1 81.38 24 ALA B O 1
ATOM 1485 N N . TYR B 1 25 ? 1.061 21.406 12.734 1 83.19 25 TYR B N 1
ATOM 1486 C CA . TYR B 1 25 ? 1.313 20.031 13.172 1 83.19 25 TYR B CA 1
ATOM 1487 C C . TYR B 1 25 ? 1.209 19.062 12 1 83.19 25 TYR B C 1
ATOM 1489 O O . TYR B 1 25 ? 2.041 18.172 11.852 1 83.19 25 TYR B O 1
ATOM 1497 N N . THR B 1 26 ? 0.238 19.312 11.164 1 87.19 26 THR B N 1
ATOM 1498 C CA . THR B 1 26 ? 0.049 18.453 10 1 87.19 26 THR B CA 1
ATOM 1499 C C . THR B 1 26 ? 1.205 18.625 9.016 1 87.19 26 THR B C 1
ATOM 1501 O O . THR B 1 26 ? 1.699 17.641 8.461 1 87.19 26 THR B O 1
ATOM 1504 N N . LEU B 1 27 ? 1.666 19.781 8.938 1 85.44 27 LEU B N 1
ATOM 1505 C CA . LEU B 1 27 ? 2.795 20.031 8.047 1 85.44 27 LEU B CA 1
ATOM 1506 C C . LEU B 1 27 ? 4.062 19.375 8.586 1 85.44 27 LEU B C 1
ATOM 1508 O O . LEU B 1 27 ? 4.867 18.844 7.812 1 85.44 27 LEU B O 1
ATOM 1512 N N . ASP B 1 28 ? 4.188 19.469 9.875 1 87.38 28 ASP B N 1
ATOM 1513 C CA . ASP B 1 28 ? 5.324 18.812 10.5 1 87.38 28 ASP B CA 1
ATOM 1514 C C . ASP B 1 28 ? 5.293 17.297 10.234 1 87.38 28 ASP B C 1
ATOM 1516 O O . ASP B 1 28 ? 6.32 16.703 9.914 1 87.38 28 ASP B O 1
ATOM 1520 N N . PHE B 1 29 ? 4.141 16.766 10.305 1 87.38 29 PHE B N 1
ATOM 1521 C CA . PHE B 1 29 ? 3.967 15.344 10.008 1 87.38 29 PHE B CA 1
ATOM 1522 C C . PHE B 1 29 ? 4.355 15.031 8.57 1 87.38 29 PHE B C 1
ATOM 1524 O O . PHE B 1 29 ? 5.156 14.133 8.32 1 87.38 29 PHE B O 1
ATOM 1531 N N . LEU B 1 30 ? 3.873 15.766 7.656 1 89.31 30 LEU B N 1
ATOM 1532 C CA . LEU B 1 30 ? 4.137 15.547 6.238 1 89.31 30 LEU B CA 1
ATOM 1533 C C . LEU B 1 30 ? 5.613 15.75 5.922 1 89.31 30 LEU B C 1
ATOM 1535 O O . LEU B 1 30 ? 6.176 15.039 5.086 1 89.31 30 LEU B O 1
ATOM 1539 N N . THR B 1 31 ? 6.191 16.672 6.625 1 89.12 31 THR B N 1
ATOM 1540 C CA . THR B 1 31 ? 7.621 16.906 6.457 1 89.12 31 THR B CA 1
ATOM 1541 C C . THR B 1 31 ? 8.414 15.68 6.918 1 89.12 31 THR B C 1
ATOM 1543 O O . THR B 1 31 ? 9.352 15.25 6.238 1 89.12 31 THR B O 1
ATOM 1546 N N . ARG B 1 32 ? 7.996 15.086 7.973 1 86.62 32 ARG B N 1
ATOM 1547 C CA . ARG B 1 32 ? 8.648 13.883 8.477 1 86.62 32 ARG B CA 1
ATOM 1548 C C . ARG B 1 32 ? 8.438 12.703 7.531 1 86.62 32 ARG B C 1
ATOM 1550 O O . ARG B 1 32 ? 9.242 11.773 7.496 1 86.62 32 ARG B O 1
ATOM 1557 N N . MET B 1 33 ? 7.336 12.836 6.762 1 87.06 33 MET B N 1
ATOM 1558 C CA . MET B 1 33 ? 7.059 11.781 5.789 1 87.06 33 MET B CA 1
ATOM 1559 C C . MET B 1 33 ? 7.863 11.992 4.512 1 87.06 33 MET B C 1
ATOM 1561 O O . MET B 1 33 ? 7.773 11.195 3.576 1 87.06 33 MET B O 1
ATOM 1565 N N . GLY B 1 34 ? 8.586 13.086 4.418 1 86.69 34 GLY B N 1
ATOM 1566 C CA . GLY B 1 34 ? 9.562 13.234 3.354 1 86.69 34 GLY B CA 1
ATOM 1567 C C . GLY B 1 34 ? 9.055 14.047 2.178 1 86.69 34 GLY B C 1
ATOM 1568 O O . GLY B 1 34 ? 9.516 13.867 1.048 1 86.69 34 GLY B O 1
ATOM 1569 N N . ILE B 1 35 ? 8.086 14.875 2.389 1 87.94 35 ILE B N 1
ATOM 1570 C CA . ILE B 1 35 ? 7.516 15.617 1.27 1 87.94 35 ILE B CA 1
ATOM 1571 C C . ILE B 1 35 ? 8.555 16.578 0.703 1 87.94 35 ILE B C 1
ATOM 1573 O O . ILE B 1 35 ? 8.414 17.062 -0.421 1 87.94 35 ILE B O 1
ATOM 1577 N N . TYR B 1 36 ? 9.633 16.812 1.427 1 89.81 36 TYR B N 1
ATOM 1578 C CA . TYR B 1 36 ? 10.688 17.688 0.932 1 89.81 36 TYR B CA 1
ATOM 1579 C C . TYR B 1 36 ? 11.953 16.891 0.619 1 89.81 36 TYR B C 1
ATOM 1581 O O . TYR B 1 36 ? 13.008 17.469 0.362 1 89.81 36 TYR B O 1
ATOM 1589 N N . GLU B 1 37 ? 11.828 15.602 0.673 1 88.19 37 GLU B N 1
ATOM 1590 C CA . GLU B 1 37 ? 12.977 14.742 0.391 1 88.19 37 GLU B CA 1
ATOM 1591 C C . GLU B 1 37 ? 13.016 14.336 -1.078 1 88.19 37 GLU B C 1
ATOM 1593 O O . GLU B 1 37 ? 12.047 14.555 -1.812 1 88.19 37 GLU B O 1
ATOM 1598 N N . THR B 1 38 ? 14.195 13.922 -1.413 1 89.19 38 THR B N 1
ATOM 1599 C CA . THR B 1 38 ? 14.367 13.344 -2.74 1 89.19 38 THR B CA 1
ATOM 1600 C C . THR B 1 38 ? 14.766 11.875 -2.645 1 89.19 38 THR B C 1
ATOM 1602 O O . THR B 1 38 ? 15.539 11.492 -1.763 1 89.19 38 THR B O 1
ATOM 1605 N N . VAL B 1 39 ? 14.234 11.078 -3.537 1 88.62 39 VAL B N 1
ATOM 1606 C CA . VAL B 1 39 ? 14.578 9.656 -3.576 1 88.62 39 VAL B CA 1
ATOM 1607 C C . VAL B 1 39 ? 16.031 9.492 -3.998 1 88.62 39 VAL B C 1
ATOM 1609 O O . VAL B 1 39 ? 16.469 10.07 -4.992 1 88.62 39 VAL B O 1
ATOM 1612 N N . PRO B 1 40 ? 16.781 8.703 -3.273 1 89.06 40 PRO B N 1
ATOM 1613 C CA . PRO B 1 40 ? 18.156 8.43 -3.705 1 89.06 40 PRO B CA 1
ATOM 1614 C C . PRO B 1 40 ? 18.219 7.859 -5.121 1 89.06 40 PRO B C 1
ATOM 1616 O O . PRO B 1 40 ? 17.344 7.09 -5.527 1 89.06 40 PRO B O 1
ATOM 1619 N N . GLU B 1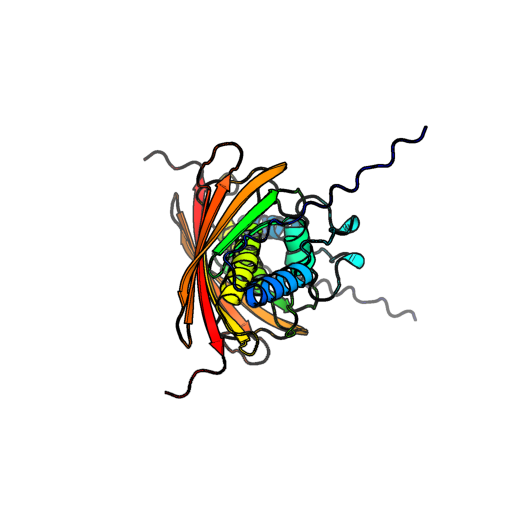 41 ? 19.281 8.172 -5.801 1 89.44 41 GLU B N 1
ATOM 1620 C CA . GLU B 1 41 ? 19.438 7.785 -7.199 1 89.44 41 GLU B CA 1
ATOM 1621 C C . GLU B 1 41 ? 19.391 6.27 -7.363 1 89.44 41 GLU B C 1
ATOM 1623 O O . GLU B 1 41 ? 18.797 5.766 -8.328 1 89.44 41 GLU B O 1
ATOM 1628 N N . SER B 1 42 ? 19.984 5.582 -6.488 1 89.25 42 SER B N 1
ATOM 1629 C CA . SER B 1 42 ? 20.062 4.125 -6.574 1 89.25 42 SER B CA 1
ATOM 1630 C C . SER B 1 42 ? 18.672 3.494 -6.434 1 89.25 42 SER B C 1
ATOM 1632 O O . SER B 1 42 ? 18.484 2.33 -6.785 1 89.25 42 SER B O 1
ATOM 1634 N N . CYS B 1 43 ? 17.75 4.312 -5.906 1 88.19 43 CYS B N 1
ATOM 1635 C CA . CYS B 1 43 ? 16.391 3.812 -5.703 1 88.19 43 CYS B CA 1
ATOM 1636 C C . CYS B 1 43 ? 15.445 4.363 -6.762 1 88.19 43 CYS B C 1
ATOM 1638 O O . CYS B 1 43 ? 14.258 4.027 -6.777 1 88.19 43 CYS B O 1
ATOM 1640 N N . ASN B 1 44 ? 16 5.137 -7.566 1 90.69 44 ASN B N 1
ATOM 1641 C CA . ASN B 1 44 ? 15.234 5.758 -8.648 1 90.69 44 ASN B CA 1
ATOM 1642 C C . ASN B 1 44 ? 15.367 4.969 -9.945 1 90.69 44 ASN B C 1
ATOM 1644 O O . ASN B 1 44 ? 15.883 5.484 -10.938 1 90.69 44 ASN B O 1
ATOM 1648 N N . ILE B 1 45 ? 14.93 3.766 -9.914 1 90.62 45 ILE B N 1
ATOM 1649 C CA . ILE B 1 45 ? 14.992 2.869 -11.062 1 90.62 45 ILE B CA 1
ATOM 1650 C C . ILE B 1 45 ? 13.594 2.35 -11.391 1 90.62 45 ILE B C 1
ATOM 1652 O O . ILE B 1 45 ? 12.688 2.434 -10.562 1 90.62 45 ILE B O 1
ATOM 1656 N N . ASN B 1 46 ? 13.484 1.796 -12.555 1 93 46 ASN B N 1
ATOM 1657 C CA . ASN B 1 46 ? 12.195 1.252 -12.984 1 93 46 ASN B CA 1
ATOM 1658 C C . ASN B 1 46 ? 11.742 0.107 -12.078 1 93 46 ASN B C 1
ATOM 1660 O O . ASN B 1 46 ? 12.523 -0.796 -11.781 1 93 46 ASN B O 1
ATOM 1664 N N . ASP B 1 47 ? 10.469 0.215 -11.617 1 95 47 ASP B N 1
ATOM 1665 C CA . ASP B 1 47 ? 9.797 -0.831 -10.844 1 95 47 ASP B CA 1
ATOM 1666 C C . ASP B 1 47 ? 10.57 -1.151 -9.57 1 95 47 ASP B C 1
ATOM 1668 O O . ASP B 1 47 ? 10.711 -2.318 -9.195 1 95 47 ASP B O 1
ATOM 1672 N N . PHE B 1 48 ? 11.203 -0.086 -8.977 1 95.31 48 PHE B N 1
ATOM 1673 C CA . PHE B 1 48 ? 11.891 -0.257 -7.707 1 95.31 48 PHE B CA 1
ATOM 1674 C C . PHE B 1 48 ? 10.945 -0.824 -6.652 1 95.31 48 PHE B C 1
ATOM 1676 O O . PHE B 1 48 ? 11.359 -1.616 -5.805 1 95.31 48 PHE B O 1
ATOM 1683 N N . TYR B 1 49 ? 9.695 -0.448 -6.715 1 96.38 49 TYR B N 1
ATOM 1684 C CA . TYR B 1 49 ? 8.641 -0.92 -5.82 1 96.38 49 TYR B CA 1
ATOM 1685 C C . TYR B 1 49 ? 8.688 -2.436 -5.672 1 96.38 49 TYR B C 1
ATOM 1687 O O . TYR B 1 49 ? 8.734 -2.953 -4.555 1 96.38 49 TYR B O 1
ATOM 1695 N N . SER B 1 50 ? 8.68 -3.15 -6.754 1 95.56 50 SER B N 1
ATOM 1696 C CA . SER B 1 50 ? 8.656 -4.609 -6.742 1 95.56 50 SER B CA 1
ATOM 1697 C C . SER B 1 50 ? 9.922 -5.18 -6.109 1 95.56 50 SER B C 1
ATOM 1699 O O . SER B 1 50 ? 9.852 -6.078 -5.27 1 95.56 50 SER B O 1
ATOM 1701 N N . LYS B 1 51 ? 11.008 -4.594 -6.48 1 93 51 LYS B N 1
ATOM 1702 C CA . LYS B 1 51 ? 12.289 -5.066 -5.957 1 93 51 LYS B CA 1
ATOM 1703 C C . LYS B 1 51 ? 12.406 -4.797 -4.457 1 93 51 LYS B C 1
ATOM 1705 O O . LYS B 1 51 ? 12.93 -5.625 -3.713 1 93 51 LYS B O 1
ATOM 1710 N N . PHE B 1 52 ? 12.008 -3.676 -4.09 1 95.94 52 PHE B N 1
ATOM 1711 C CA . PHE B 1 52 ? 12.055 -3.291 -2.686 1 95.94 52 PHE B CA 1
ATOM 1712 C C . PHE B 1 52 ? 11.25 -4.262 -1.829 1 95.94 52 PHE B C 1
ATOM 1714 O O . PHE B 1 52 ? 11.805 -4.922 -0.944 1 95.94 52 PHE B O 1
ATOM 1721 N N . TYR B 1 53 ? 9.953 -4.488 -2.107 1 97.12 53 TYR B N 1
ATOM 1722 C CA . TYR B 1 53 ? 9.102 -5.324 -1.271 1 97.12 53 TYR B CA 1
ATOM 1723 C C . TYR B 1 53 ? 9.391 -6.805 -1.507 1 97.12 53 TYR B C 1
ATOM 1725 O O . TYR B 1 53 ? 9.32 -7.613 -0.577 1 97.12 53 TYR B O 1
ATOM 1733 N N . GLY B 1 54 ? 9.734 -7.148 -2.715 1 96.25 54 GLY B N 1
ATOM 1734 C CA . GLY B 1 54 ? 10.102 -8.523 -3.004 1 96.25 54 GLY B CA 1
ATOM 1735 C C . GLY B 1 54 ? 11.297 -9.008 -2.203 1 96.25 54 GLY B C 1
ATOM 1736 O O . GLY B 1 54 ? 11.375 -10.188 -1.851 1 96.25 54 GLY B O 1
ATOM 1737 N N . SER B 1 55 ? 12.188 -8.125 -1.893 1 95.5 55 SER B N 1
ATOM 1738 C CA . SER B 1 55 ? 13.445 -8.492 -1.244 1 95.5 55 SER B CA 1
ATOM 1739 C C . SER B 1 55 ? 13.211 -8.953 0.189 1 95.5 55 SER B C 1
ATOM 1741 O O . SER B 1 55 ? 14.07 -9.617 0.781 1 95.5 55 SER B O 1
ATOM 1743 N N . PHE B 1 56 ? 12.031 -8.68 0.721 1 97.38 56 PHE B N 1
ATOM 1744 C CA . PHE B 1 56 ? 11.773 -9.031 2.111 1 97.38 56 PHE B CA 1
ATOM 1745 C C . PHE B 1 56 ? 10.883 -10.266 2.201 1 97.38 56 PHE B C 1
ATOM 1747 O O . PHE B 1 56 ? 10.445 -10.648 3.291 1 97.38 56 PHE B O 1
ATOM 1754 N N . ILE B 1 57 ? 10.609 -10.891 1.057 1 97.56 57 ILE B N 1
ATOM 1755 C CA . ILE B 1 57 ? 9.688 -12.023 1.017 1 97.56 57 ILE B CA 1
ATOM 1756 C C . ILE B 1 57 ? 10.453 -13.305 0.705 1 97.56 57 ILE B C 1
ATOM 1758 O O . ILE B 1 57 ? 11.25 -13.344 -0.238 1 97.56 57 ILE B O 1
ATOM 1762 N N . LYS B 1 58 ? 10.281 -14.273 1.535 1 96.88 58 LYS B N 1
ATOM 1763 C CA . LYS B 1 58 ? 10.648 -15.648 1.222 1 96.88 58 LYS B CA 1
ATOM 1764 C C . LYS B 1 58 ? 9.414 -16.484 0.859 1 96.88 58 LYS B C 1
ATOM 1766 O O . LYS B 1 58 ? 8.516 -16.656 1.683 1 96.88 58 LYS B O 1
ATOM 1771 N N . VAL B 1 59 ? 9.352 -16.969 -0.319 1 95.44 59 VAL B N 1
ATOM 1772 C CA . VAL B 1 59 ? 8.25 -17.828 -0.735 1 95.44 59 VAL B CA 1
ATOM 1773 C C . VAL B 1 59 ? 8.477 -19.25 -0.219 1 95.44 59 VAL B C 1
ATOM 1775 O O . VAL B 1 59 ? 9.469 -19.891 -0.558 1 95.44 59 VAL B O 1
ATOM 1778 N N . ASP B 1 60 ? 7.566 -19.703 0.512 1 95.75 60 ASP B N 1
ATOM 1779 C CA . ASP B 1 60 ? 7.711 -21.016 1.15 1 95.75 60 ASP B CA 1
ATOM 1780 C C . ASP B 1 60 ? 7.082 -22.109 0.299 1 95.75 60 ASP B C 1
ATOM 1782 O O . ASP B 1 60 ? 7.68 -23.172 0.11 1 95.75 60 ASP B O 1
ATOM 1786 N N . HIS B 1 61 ? 5.852 -21.859 -0.162 1 93.75 61 HIS B N 1
ATOM 1787 C CA . HIS B 1 61 ? 5.125 -22.828 -0.979 1 93.75 61 HIS B CA 1
ATOM 1788 C C . HIS B 1 61 ? 4.301 -22.125 -2.057 1 93.75 61 HIS B C 1
ATOM 1790 O O . HIS B 1 61 ? 3.691 -21.094 -1.802 1 93.75 61 HIS B O 1
ATOM 1796 N N . ILE B 1 62 ? 4.348 -22.75 -3.236 1 93.5 62 ILE B N 1
ATOM 1797 C CA . ILE B 1 62 ? 3.488 -22.328 -4.332 1 93.5 62 ILE B CA 1
ATOM 1798 C C . ILE B 1 62 ? 2.672 -23.516 -4.844 1 93.5 62 ILE B C 1
ATOM 1800 O O . ILE B 1 62 ? 3.23 -24.562 -5.164 1 93.5 62 ILE B O 1
ATOM 1804 N N . GLN B 1 63 ? 1.471 -23.391 -4.824 1 92.38 63 GLN B N 1
ATOM 1805 C CA . GLN B 1 63 ? 0.534 -24.312 -5.461 1 92.38 63 GLN B CA 1
ATOM 1806 C C . GLN B 1 63 ? -0.545 -23.547 -6.23 1 92.38 63 GLN B C 1
ATOM 1808 O O . GLN B 1 63 ? -0.717 -22.344 -6.039 1 92.38 63 GLN B O 1
ATOM 1813 N N . ARG B 1 64 ? -1.165 -24.297 -7.148 1 93.81 64 ARG B N 1
ATOM 1814 C CA . ARG B 1 64 ? -2.256 -23.641 -7.859 1 93.81 64 ARG B CA 1
ATOM 1815 C C . ARG B 1 64 ? -3.289 -23.078 -6.887 1 93.81 64 ARG B C 1
ATOM 1817 O O . ARG B 1 64 ? -3.869 -23.828 -6.094 1 93.81 64 ARG B O 1
ATOM 1824 N N . GLY B 1 65 ? -3.432 -21.828 -6.883 1 96.31 65 GLY B N 1
ATOM 1825 C CA . GLY B 1 65 ? -4.441 -21.156 -6.086 1 96.31 65 GLY B CA 1
ATOM 1826 C C . GLY B 1 65 ? -3.971 -20.828 -4.68 1 96.31 65 GLY B C 1
ATOM 1827 O O . GLY B 1 65 ? -4.754 -20.375 -3.848 1 96.31 65 GLY B O 1
ATOM 1828 N N . ARG B 1 66 ? -2.746 -21.078 -4.422 1 96.94 66 ARG B N 1
ATOM 1829 C CA . ARG B 1 66 ? -2.305 -20.797 -3.061 1 96.94 66 ARG B CA 1
ATOM 1830 C C . ARG B 1 66 ? -0.81 -20.5 -3.018 1 96.94 66 ARG B C 1
ATOM 1832 O O . ARG B 1 66 ? -0.018 -21.188 -3.674 1 96.94 66 ARG B O 1
ATOM 1839 N N . ILE B 1 67 ? -0.426 -19.531 -2.25 1 96.94 67 ILE B N 1
ATOM 1840 C CA . ILE B 1 67 ? 0.971 -19.203 -1.977 1 96.94 67 ILE B CA 1
ATOM 1841 C C . ILE B 1 67 ? 1.166 -18.984 -0.478 1 96.94 67 ILE B C 1
ATOM 1843 O O . ILE B 1 67 ? 0.365 -18.312 0.166 1 96.94 67 ILE B O 1
ATOM 1847 N N . SER B 1 68 ? 2.135 -19.594 0.1 1 98 68 SER B N 1
ATOM 1848 C CA . SER B 1 68 ? 2.584 -19.297 1.457 1 98 68 SER B CA 1
ATOM 1849 C C . SER B 1 68 ? 3.979 -18.688 1.456 1 98 68 SER B C 1
ATOM 1851 O O . SER B 1 68 ? 4.852 -19.109 0.7 1 98 68 SER B O 1
ATOM 1853 N N . SER B 1 69 ? 4.137 -17.672 2.26 1 98.12 69 SER B N 1
ATOM 1854 C CA . SER B 1 69 ? 5.406 -16.938 2.279 1 98.12 69 SER B CA 1
ATOM 1855 C C . SER B 1 69 ? 5.727 -16.422 3.678 1 98.12 69 SER B C 1
ATOM 1857 O O . SER B 1 69 ? 4.848 -16.375 4.543 1 98.12 69 SER B O 1
ATOM 1859 N N . THR B 1 70 ? 6.949 -16.094 3.869 1 98.81 70 THR B N 1
ATOM 1860 C CA . THR B 1 70 ? 7.438 -15.422 5.07 1 98.81 70 THR B CA 1
ATOM 1861 C C . THR B 1 70 ? 7.984 -14.039 4.734 1 98.81 70 THR B C 1
ATOM 1863 O O . THR B 1 70 ? 8.828 -13.898 3.848 1 98.81 70 THR B O 1
ATOM 1866 N N . ILE B 1 71 ? 7.484 -13.055 5.422 1 98.69 71 ILE B N 1
ATOM 1867 C CA . ILE B 1 71 ? 7.949 -11.68 5.273 1 98.69 71 ILE B CA 1
ATOM 1868 C C . ILE B 1 71 ? 8.844 -11.305 6.453 1 98.69 71 ILE B C 1
ATOM 1870 O O . ILE B 1 71 ? 8.453 -11.461 7.609 1 98.69 71 ILE B O 1
ATOM 1874 N N . THR B 1 72 ? 10.023 -10.875 6.16 1 98.56 72 THR B N 1
ATOM 1875 C CA . THR B 1 72 ? 10.883 -10.336 7.207 1 98.56 72 THR B CA 1
ATOM 1876 C C . THR B 1 72 ? 10.664 -8.828 7.359 1 98.56 72 THR B C 1
ATOM 1878 O O . THR B 1 72 ? 10.805 -8.078 6.395 1 98.56 72 THR B O 1
ATOM 1881 N N . VAL B 1 73 ? 10.32 -8.406 8.555 1 98.69 73 VAL B N 1
ATOM 1882 C CA . VAL B 1 73 ? 10.047 -7 8.828 1 98.69 73 VAL B CA 1
ATOM 1883 C C . VAL B 1 73 ? 11.359 -6.262 9.078 1 98.69 73 VAL B C 1
ATOM 1885 O O . VAL B 1 73 ? 12.055 -6.531 10.062 1 98.69 73 VAL B O 1
ATOM 1888 N N . LYS B 1 74 ? 11.68 -5.328 8.211 1 97.81 74 LYS B N 1
ATOM 1889 C CA . LYS B 1 74 ? 12.938 -4.59 8.305 1 97.81 74 LYS B CA 1
ATOM 1890 C C . LYS B 1 74 ? 12.688 -3.09 8.422 1 97.81 74 LYS B C 1
ATOM 1892 O O . LYS B 1 74 ? 11.625 -2.6 8.047 1 97.81 74 LYS B O 1
ATOM 1897 N N . PRO B 1 75 ? 13.625 -2.32 8.867 1 97.19 75 PRO B N 1
ATOM 1898 C CA . PRO B 1 75 ? 13.453 -0.905 9.211 1 97.19 75 PRO B CA 1
ATOM 1899 C C . PRO B 1 75 ? 12.961 -0.072 8.031 1 97.19 75 PRO B C 1
ATOM 1901 O O . PRO B 1 75 ? 12.117 0.813 8.203 1 97.19 75 PRO B O 1
ATOM 1904 N N . PRO B 1 76 ? 13.414 -0.302 6.785 1 96.88 76 PRO B N 1
ATOM 1905 C CA . PRO B 1 76 ? 12.992 0.595 5.703 1 96.88 76 PRO B CA 1
ATOM 1906 C C . PRO B 1 76 ? 11.492 0.545 5.441 1 96.88 76 PRO B C 1
ATOM 1908 O O . PRO B 1 76 ? 10.93 1.492 4.887 1 96.88 76 PRO B O 1
ATOM 1911 N N . SER B 1 77 ? 10.805 -0.565 5.805 1 97.75 77 SER B N 1
ATOM 1912 C CA . SER B 1 77 ? 9.375 -0.701 5.566 1 97.75 77 SER B CA 1
ATOM 1913 C C . SER B 1 77 ? 8.57 -0.401 6.828 1 97.75 77 SER B C 1
ATOM 1915 O O . SER B 1 77 ? 7.359 -0.632 6.867 1 97.75 77 SER B O 1
ATOM 1917 N N . CYS B 1 78 ? 9.25 0.094 7.902 1 97.62 78 CYS B N 1
ATOM 1918 C CA . CYS B 1 78 ? 8.633 0.319 9.203 1 97.62 78 CYS B CA 1
ATOM 1919 C C . CYS B 1 78 ? 8.43 1.808 9.461 1 97.62 78 CYS B C 1
ATOM 1921 O O . CYS B 1 78 ? 9.055 2.645 8.805 1 97.62 78 CYS B O 1
ATOM 1923 N N . ASN B 1 79 ? 7.477 2.041 10.336 1 94.56 79 ASN B N 1
ATOM 1924 C CA . ASN B 1 79 ? 7.176 3.416 10.719 1 94.56 79 ASN B CA 1
ATOM 1925 C C . ASN B 1 79 ? 7.984 3.844 11.938 1 94.56 79 ASN B C 1
ATOM 1927 O O . ASN B 1 79 ? 8.875 3.119 12.391 1 94.56 79 ASN B O 1
ATOM 1931 N N . SER B 1 80 ? 7.695 5.051 12.445 1 90.31 80 SER B N 1
ATOM 1932 C CA . SER B 1 80 ? 8.484 5.633 13.523 1 90.31 80 SER B CA 1
ATOM 1933 C C . SER B 1 80 ? 8.242 4.898 14.844 1 90.31 80 SER B C 1
ATOM 1935 O O . SER B 1 80 ? 9.016 5.043 15.789 1 90.31 80 SER B O 1
ATOM 1937 N N . TYR B 1 81 ? 7.168 4.062 14.898 1 92.38 81 TYR B N 1
ATOM 1938 C CA . TYR B 1 81 ? 6.879 3.279 16.094 1 92.38 81 TYR B CA 1
ATOM 1939 C C . TYR B 1 81 ? 7.602 1.937 16.047 1 92.38 81 TYR B C 1
ATOM 1941 O O . TYR B 1 81 ? 7.473 1.126 16.969 1 92.38 81 TYR B O 1
ATOM 1949 N N . GLY B 1 82 ? 8.312 1.676 14.977 1 96 82 GLY B N 1
ATOM 1950 C CA . GLY B 1 82 ? 9.062 0.432 14.867 1 96 82 GLY B CA 1
ATOM 1951 C C . GLY B 1 82 ? 8.203 -0.741 14.43 1 96 82 GLY B C 1
ATOM 1952 O O . GLY B 1 82 ? 8.477 -1.887 14.797 1 96 82 GLY B O 1
ATOM 1953 N N . THR B 1 83 ? 7.137 -0.476 13.852 1 98.06 83 THR B N 1
ATOM 1954 C CA . THR B 1 83 ? 6.281 -1.509 13.289 1 98.06 83 THR B CA 1
ATOM 1955 C C . THR B 1 83 ? 6.066 -1.271 11.797 1 98.06 83 THR B C 1
ATOM 1957 O O . THR B 1 83 ? 6.383 -0.197 11.281 1 98.06 83 THR B O 1
ATOM 1960 N N . LEU B 1 84 ? 5.562 -2.238 11.062 1 98.44 84 LEU B N 1
ATOM 1961 C CA . LEU B 1 84 ? 5.297 -2.064 9.641 1 98.44 84 LEU B CA 1
ATOM 1962 C C . LEU B 1 84 ? 4.387 -0.864 9.398 1 98.44 84 LEU B C 1
ATOM 1964 O O . LEU B 1 84 ? 3.395 -0.68 10.109 1 98.44 84 LEU B O 1
ATOM 1968 N N . HIS B 1 85 ? 4.703 -0.041 8.422 1 98.12 85 HIS B N 1
ATOM 1969 C CA . HIS B 1 85 ? 3.734 0.922 7.91 1 98.12 85 HIS B CA 1
ATOM 1970 C C . HIS B 1 85 ? 2.486 0.222 7.383 1 98.12 85 HIS B C 1
ATOM 1972 O O . HIS B 1 85 ? 2.578 -0.857 6.793 1 98.12 85 HIS B O 1
ATOM 1978 N N . GLY B 1 86 ? 1.324 0.845 7.562 1 98.31 86 GLY B N 1
ATOM 1979 C CA . GLY B 1 86 ? 0.118 0.306 6.953 1 98.31 86 GLY B CA 1
ATOM 1980 C C . GLY B 1 86 ? 0.234 0.136 5.449 1 98.31 86 GLY B C 1
ATOM 1981 O O . GLY B 1 86 ? -0.269 -0.84 4.891 1 98.31 86 GLY B O 1
ATOM 1982 N N . GLY B 1 87 ? 0.858 1.062 4.828 1 98.44 87 GLY B N 1
ATOM 1983 C CA . GLY B 1 87 ? 1.064 0.986 3.389 1 98.44 87 GLY B CA 1
ATOM 1984 C C . GLY B 1 87 ? 1.977 -0.153 2.977 1 98.44 87 GLY B C 1
ATOM 1985 O O . GLY B 1 87 ? 1.834 -0.704 1.882 1 98.44 87 GLY B O 1
ATOM 1986 N N . SER B 1 88 ? 2.979 -0.487 3.805 1 98.69 88 SER B N 1
ATOM 1987 C CA . SER B 1 88 ? 3.82 -1.647 3.531 1 98.69 88 SER B CA 1
ATOM 1988 C C . SER B 1 88 ? 3.008 -2.938 3.557 1 98.69 88 SER B C 1
ATOM 1990 O O . SER B 1 88 ? 3.172 -3.799 2.691 1 98.69 88 SER B O 1
ATOM 1992 N N . VAL B 1 89 ? 2.135 -3.062 4.547 1 98.88 89 VAL B N 1
ATOM 1993 C CA . VAL B 1 89 ? 1.249 -4.219 4.617 1 98.88 89 VAL B CA 1
ATOM 1994 C C . VAL B 1 89 ? 0.41 -4.312 3.346 1 98.88 89 VAL B C 1
ATOM 1996 O O . VAL B 1 89 ? 0.293 -5.383 2.748 1 98.88 89 VAL B O 1
ATOM 1999 N N . GLY B 1 90 ? -0.184 -3.164 2.967 1 98.81 90 GLY B N 1
ATOM 2000 C CA . GLY B 1 90 ? -0.947 -3.129 1.729 1 98.81 90 GLY B CA 1
ATOM 2001 C C . GLY B 1 90 ? -0.134 -3.537 0.516 1 98.81 90 GLY B C 1
ATOM 2002 O O . GLY B 1 90 ? -0.643 -4.215 -0.38 1 98.81 90 GLY B O 1
ATOM 2003 N N . SER B 1 91 ? 1.093 -3.119 0.444 1 98.69 91 SER B N 1
ATOM 2004 C CA . SER B 1 91 ? 1.979 -3.443 -0.669 1 98.69 91 SER B CA 1
ATOM 2005 C C . SER B 1 91 ? 2.277 -4.938 -0.723 1 98.69 91 SER B C 1
ATOM 2007 O O . SER B 1 91 ? 2.238 -5.547 -1.796 1 98.69 91 SER B O 1
ATOM 2009 N N . TYR B 1 92 ? 2.578 -5.562 0.439 1 98.69 92 TYR B N 1
ATOM 2010 C CA . TYR B 1 92 ? 2.773 -7.008 0.477 1 98.69 92 TYR B CA 1
ATOM 2011 C C . TYR B 1 92 ? 1.514 -7.738 0.028 1 98.69 92 TYR B C 1
ATOM 2013 O O . TYR B 1 92 ? 1.588 -8.703 -0.738 1 98.69 92 TYR B O 1
ATOM 2021 N N . ALA B 1 93 ? 0.361 -7.281 0.537 1 98.94 93 ALA B N 1
ATOM 2022 C CA . ALA B 1 93 ? -0.91 -7.887 0.147 1 98.94 93 ALA B CA 1
ATOM 2023 C C . ALA B 1 93 ? -1.106 -7.824 -1.364 1 98.94 93 ALA B C 1
ATOM 2025 O O . ALA B 1 93 ? -1.494 -8.812 -1.989 1 98.94 93 ALA B O 1
ATOM 2026 N N . GLU B 1 94 ? -0.834 -6.652 -1.943 1 98.56 94 GLU B N 1
ATOM 2027 C CA . GLU B 1 94 ? -0.986 -6.457 -3.383 1 98.56 94 GLU B CA 1
ATOM 2028 C C . GLU B 1 94 ? -0.046 -7.371 -4.164 1 98.56 94 GLU B C 1
ATOM 2030 O O . GLU B 1 94 ? -0.468 -8.047 -5.105 1 98.56 94 GLU B O 1
ATOM 2035 N N . LEU B 1 95 ? 1.19 -7.422 -3.779 1 97.5 95 LEU B N 1
ATOM 2036 C CA . LEU B 1 95 ? 2.199 -8.227 -4.461 1 97.5 95 LEU B CA 1
ATOM 2037 C C . LEU B 1 95 ? 1.852 -9.711 -4.395 1 97.5 95 LEU B C 1
ATOM 2039 O O . LEU B 1 95 ? 1.819 -10.391 -5.422 1 97.5 95 LEU B O 1
ATOM 2043 N N . LEU B 1 96 ? 1.525 -10.195 -3.242 1 98 96 LEU B N 1
ATOM 2044 C CA . LEU B 1 96 ? 1.292 -11.617 -3.037 1 98 96 LEU B CA 1
ATOM 2045 C C . LEU B 1 96 ? -0.032 -12.047 -3.662 1 98 96 LEU B C 1
ATOM 2047 O O . LEU B 1 96 ? -0.151 -13.164 -4.168 1 98 96 LEU B O 1
ATOM 2051 N N . SER B 1 97 ? -1.029 -11.172 -3.596 1 98.44 97 SER B N 1
ATOM 2052 C CA . SER B 1 97 ? -2.295 -11.523 -4.23 1 98.44 97 SER B CA 1
ATOM 2053 C C . SER B 1 97 ? -2.158 -11.57 -5.75 1 98.44 97 SER B C 1
ATOM 2055 O O . SER B 1 97 ? -2.771 -12.414 -6.406 1 98.44 97 SER B O 1
ATOM 2057 N N . THR B 1 98 ? -1.431 -10.609 -6.305 1 97.06 98 THR B N 1
ATOM 2058 C CA . THR B 1 98 ? -1.176 -10.656 -7.742 1 97.06 98 THR B CA 1
ATOM 2059 C C . THR B 1 98 ? -0.488 -11.961 -8.133 1 97.06 98 THR B C 1
ATOM 2061 O O . THR B 1 98 ? -0.888 -12.609 -9.094 1 97.06 98 THR B O 1
ATOM 2064 N N . ALA B 1 99 ? 0.548 -12.352 -7.383 1 96.06 99 ALA B N 1
ATOM 2065 C CA . ALA B 1 99 ? 1.241 -13.609 -7.637 1 96.06 99 ALA B CA 1
ATOM 2066 C C . ALA B 1 99 ? 0.282 -14.797 -7.543 1 96.06 99 ALA B C 1
ATOM 2068 O O . ALA B 1 99 ? 0.324 -15.703 -8.375 1 96.06 99 ALA B O 1
ATOM 2069 N N . CYS B 1 100 ? -0.527 -14.789 -6.547 1 97 100 CYS B N 1
ATOM 2070 C CA . CYS B 1 100 ? -1.474 -15.875 -6.348 1 97 100 CYS B CA 1
ATOM 2071 C C . CYS B 1 100 ? -2.465 -15.961 -7.5 1 97 100 CYS B C 1
ATOM 2073 O O . CYS B 1 100 ? -2.768 -17.047 -7.988 1 97 100 CYS B O 1
ATOM 2075 N N . ALA B 1 101 ? -2.979 -14.812 -7.922 1 96.69 101 ALA B N 1
ATOM 2076 C CA . ALA B 1 101 ? -3.875 -14.781 -9.078 1 96.69 101 ALA B CA 1
ATOM 2077 C C . ALA B 1 101 ? -3.211 -15.406 -10.305 1 96.69 101 ALA B C 1
ATOM 2079 O O . ALA B 1 101 ? -3.857 -16.125 -11.07 1 96.69 101 ALA B O 1
ATOM 2080 N N . ARG B 1 102 ? -1.948 -15.164 -10.422 1 94.06 102 ARG B N 1
ATOM 2081 C CA . ARG B 1 102 ? -1.215 -15.656 -11.586 1 94.06 102 ARG B CA 1
ATOM 2082 C C . ARG B 1 102 ? -1.137 -17.172 -11.578 1 94.06 102 ARG B C 1
ATOM 2084 O O . ARG B 1 102 ? -0.925 -17.797 -12.625 1 94.06 102 ARG B O 1
ATOM 2091 N N . THR B 1 103 ? -1.298 -17.844 -10.43 1 94 103 THR B N 1
ATOM 2092 C CA . THR B 1 103 ? -1.258 -19.297 -10.367 1 94 103 THR B CA 1
ATOM 2093 C C . THR B 1 103 ? -2.465 -19.906 -11.078 1 94 103 THR B C 1
ATOM 2095 O O . THR B 1 103 ? -2.461 -21.094 -11.422 1 94 103 THR B O 1
ATOM 2098 N N . VAL B 1 104 ? -3.539 -19.109 -11.344 1 94.12 104 VAL B N 1
ATOM 2099 C CA . VAL B 1 104 ? -4.766 -19.703 -11.859 1 94.12 104 VAL B CA 1
ATOM 2100 C C . VAL B 1 104 ? -5.148 -19.031 -13.18 1 94.12 104 VAL B C 1
ATOM 2102 O O . VAL B 1 104 ? -5.91 -19.594 -13.969 1 94.12 104 VAL B O 1
ATOM 2105 N N . VAL B 1 105 ? -4.676 -17.797 -13.375 1 92.56 105 VAL B N 1
ATOM 2106 C CA . VAL B 1 105 ? -5.02 -17.062 -14.586 1 92.56 105 VAL B CA 1
ATOM 2107 C C . VAL B 1 105 ? -3.988 -17.344 -15.68 1 92.56 105 VAL B C 1
ATOM 2109 O O . VAL B 1 105 ? -2.781 -17.281 -15.43 1 92.56 105 VAL B O 1
ATOM 2112 N N . ALA B 1 106 ? -4.461 -17.578 -16.828 1 86.69 106 ALA B N 1
ATOM 2113 C CA . ALA B 1 106 ? -3.609 -17.969 -17.953 1 86.69 106 ALA B CA 1
ATOM 2114 C C . ALA B 1 106 ? -2.588 -16.875 -18.25 1 86.69 106 ALA B C 1
ATOM 2116 O O . ALA B 1 106 ? -2.857 -15.688 -18.062 1 86.69 106 ALA B O 1
ATOM 2117 N N . GLU B 1 107 ? -1.434 -17.266 -18.734 1 83.19 107 GLU B N 1
ATOM 2118 C CA . GLU B 1 107 ? -0.304 -16.375 -18.984 1 83.19 107 GLU B CA 1
ATOM 2119 C C . GLU B 1 107 ? -0.646 -15.32 -20.031 1 83.19 107 GLU B C 1
ATOM 2121 O O . GLU B 1 107 ? -0.12 -14.211 -20 1 83.19 107 GLU B O 1
ATOM 2126 N N . ASP B 1 108 ? -1.486 -15.688 -20.891 1 86.25 108 ASP B N 1
ATOM 2127 C CA . ASP B 1 108 ? -1.788 -14.789 -22 1 86.25 108 ASP B CA 1
ATOM 2128 C C . ASP B 1 108 ? -2.846 -13.758 -21.609 1 86.25 108 ASP B C 1
ATOM 2130 O O . ASP B 1 108 ? -3.193 -12.883 -22.391 1 86.25 108 ASP B O 1
ATOM 2134 N N . LYS B 1 109 ? -3.361 -13.906 -20.453 1 89.75 109 LYS B N 1
ATOM 2135 C CA . LYS B 1 109 ? -4.316 -12.922 -19.953 1 89.75 109 LYS B CA 1
ATOM 2136 C C . LYS B 1 109 ? -3.631 -11.914 -19.031 1 89.75 109 LYS B C 1
ATOM 2138 O O . LYS B 1 109 ? -2.736 -12.273 -18.266 1 89.75 109 LYS B O 1
ATOM 2143 N N . ASP B 1 110 ? -4.078 -10.711 -19.172 1 92.44 110 ASP B N 1
ATOM 2144 C CA . ASP B 1 110 ? -3.631 -9.688 -18.234 1 92.44 110 ASP B CA 1
ATOM 2145 C C . ASP B 1 110 ? -4.543 -9.633 -17 1 92.44 110 ASP B C 1
ATOM 2147 O O . ASP B 1 110 ? -5.734 -9.945 -17.094 1 92.44 110 ASP B O 1
ATOM 2151 N N . ILE B 1 111 ? -3.984 -9.32 -15.891 1 94.5 111 ILE B N 1
ATOM 2152 C CA . ILE B 1 111 ? -4.75 -9.18 -14.656 1 94.5 111 ILE B CA 1
ATOM 2153 C C . ILE B 1 111 ? -4.625 -7.754 -14.125 1 94.5 111 ILE B C 1
ATOM 2155 O O . ILE B 1 111 ? -3.529 -7.184 -14.109 1 94.5 111 ILE B O 1
ATOM 2159 N N . PHE B 1 112 ? -5.754 -7.18 -13.727 1 95.56 112 PHE B N 1
ATOM 2160 C CA . PHE B 1 112 ? -5.805 -5.836 -13.164 1 95.56 112 PHE B CA 1
ATOM 2161 C C . PHE B 1 112 ? -6.453 -5.852 -11.781 1 95.56 112 PHE B C 1
ATOM 2163 O O . PHE B 1 112 ? -7.504 -6.469 -11.594 1 95.56 112 PHE B O 1
ATOM 2170 N N . LEU B 1 113 ? -5.836 -5.219 -10.914 1 98.31 113 LEU B N 1
ATOM 2171 C CA . LEU B 1 113 ? -6.398 -5.113 -9.578 1 98.31 113 LEU B CA 1
ATOM 2172 C C . LEU B 1 113 ? -7.602 -4.18 -9.562 1 98.31 113 LEU B C 1
ATOM 2174 O O . LEU B 1 113 ? -7.484 -3.002 -9.914 1 98.31 113 LEU B O 1
ATOM 2178 N N . GLY B 1 114 ? -8.742 -4.688 -9.156 1 98.69 114 GLY B N 1
ATOM 2179 C CA . GLY B 1 114 ? -9.961 -3.891 -9.094 1 98.69 114 GLY B CA 1
ATOM 2180 C C . GLY B 1 114 ? -10.211 -3.291 -7.723 1 98.69 114 GLY B C 1
ATOM 2181 O O . GLY B 1 114 ? -10.703 -2.166 -7.609 1 98.69 114 GLY B O 1
ATOM 2182 N N . GLU B 1 115 ? -9.953 -4.148 -6.746 1 98.88 115 GLU B N 1
ATOM 2183 C CA . GLU B 1 115 ? -10.172 -3.719 -5.371 1 98.88 115 GLU B CA 1
ATOM 2184 C C . GLU B 1 115 ? -9.258 -4.469 -4.402 1 98.88 115 GLU B C 1
ATOM 2186 O O . GLU B 1 115 ? -8.984 -5.652 -4.598 1 98.88 115 GLU B O 1
ATOM 2191 N N . ILE B 1 116 ? -8.875 -3.783 -3.373 1 98.94 116 ILE B N 1
ATOM 2192 C CA . ILE B 1 116 ? -8.164 -4.434 -2.275 1 98.94 116 ILE B CA 1
ATOM 2193 C C . ILE B 1 116 ? -8.625 -3.836 -0.944 1 98.94 116 ILE B C 1
ATOM 2195 O O . ILE B 1 116 ? -8.922 -2.643 -0.861 1 98.94 116 ILE B O 1
ATOM 2199 N N . SER B 1 117 ? -8.742 -4.633 0.053 1 98.94 117 SER B N 1
ATOM 2200 C CA . SER B 1 117 ? -9.047 -4.203 1.414 1 98.94 117 SER B CA 1
ATOM 2201 C C . SER B 1 117 ? -8.148 -4.898 2.428 1 98.94 117 SER B C 1
ATOM 2203 O O . SER B 1 117 ? -7.871 -6.094 2.303 1 98.94 117 SER B O 1
ATOM 2205 N N . VAL B 1 118 ? -7.703 -4.184 3.391 1 98.94 118 VAL B N 1
ATOM 2206 C CA . VAL B 1 118 ? -6.848 -4.719 4.445 1 98.94 118 VAL B CA 1
ATOM 2207 C C . VAL B 1 118 ? -7.402 -4.328 5.812 1 98.94 118 VAL B C 1
ATOM 2209 O O . VAL B 1 118 ? -7.758 -3.166 6.035 1 98.94 118 VAL B O 1
ATOM 2212 N N . SER B 1 119 ? -7.5 -5.266 6.688 1 98.94 119 SER B N 1
ATOM 2213 C CA . SER B 1 119 ? -7.805 -5.047 8.094 1 98.94 119 SER B CA 1
ATOM 2214 C C . SER B 1 119 ? -6.566 -5.215 8.969 1 98.94 119 SER B C 1
ATOM 2216 O O . SER B 1 119 ? -5.887 -6.246 8.898 1 98.94 119 SER B O 1
ATOM 2218 N N . TYR B 1 120 ? -6.309 -4.223 9.727 1 98.88 120 TYR B N 1
ATOM 2219 C CA . TYR B 1 120 ? -5.141 -4.195 10.602 1 98.88 120 TYR B CA 1
ATOM 2220 C C . TYR B 1 120 ? -5.535 -4.512 12.039 1 98.88 120 TYR B C 1
ATOM 2222 O O . TYR B 1 120 ? -6.066 -3.652 12.75 1 98.88 120 TYR B O 1
ATOM 2230 N N . LEU B 1 121 ? -5.227 -5.664 12.422 1 98.69 121 LEU B N 1
ATOM 2231 C CA . LEU B 1 121 ? -5.695 -6.152 13.719 1 98.69 121 LEU B CA 1
ATOM 2232 C C . LEU B 1 121 ? -4.645 -5.91 14.805 1 98.69 121 LEU B C 1
ATOM 2234 O O . LEU B 1 121 ? -4.988 -5.68 15.961 1 98.69 121 LEU B O 1
ATOM 2238 N N . SER B 1 122 ? -3.414 -6.035 14.477 1 98.31 122 SER B N 1
ATOM 2239 C CA . SER B 1 122 ? -2.281 -5.785 15.359 1 98.31 122 SER B CA 1
ATOM 2240 C C . SER B 1 122 ? -1.027 -5.438 14.562 1 98.31 122 SER B C 1
ATOM 2242 O O . SER B 1 122 ? -0.987 -5.617 13.344 1 98.31 122 SER B O 1
ATOM 2244 N N . ALA B 1 123 ? -0.035 -4.953 15.266 1 98.12 123 ALA B N 1
ATOM 2245 C CA . ALA B 1 123 ? 1.186 -4.469 14.625 1 98.12 123 ALA B CA 1
ATOM 2246 C C . ALA B 1 123 ? 2.186 -5.605 14.43 1 98.12 123 ALA B C 1
ATOM 2248 O O . ALA B 1 123 ? 2.148 -6.609 15.141 1 98.12 123 ALA B O 1
ATOM 2249 N N . ALA B 1 124 ? 3.012 -5.496 13.406 1 98.69 124 ALA B N 1
ATOM 2250 C CA . ALA B 1 124 ? 4.184 -6.352 13.227 1 98.69 124 ALA B CA 1
ATOM 2251 C C . ALA B 1 124 ? 5.465 -5.605 13.578 1 98.69 124 ALA B C 1
ATOM 2253 O O . ALA B 1 124 ? 5.883 -4.699 12.859 1 98.69 124 ALA B O 1
ATOM 2254 N N . PRO B 1 125 ? 6.164 -5.973 14.648 1 98.5 125 PRO B N 1
ATOM 2255 C CA . PRO B 1 125 ? 7.348 -5.223 15.07 1 98.5 125 PRO B CA 1
ATOM 2256 C C . PRO B 1 125 ? 8.547 -5.457 14.148 1 98.5 125 PRO B C 1
ATOM 2258 O O . PRO B 1 125 ? 8.68 -6.531 13.555 1 98.5 125 PRO B O 1
ATOM 2261 N N . VAL B 1 126 ? 9.375 -4.488 14.094 1 98.31 126 VAL B N 1
ATOM 2262 C CA . VAL B 1 126 ? 10.633 -4.594 13.352 1 98.31 126 VAL B CA 1
ATOM 2263 C C . VAL B 1 126 ? 11.398 -5.828 13.805 1 98.31 126 VAL B C 1
ATOM 2265 O O . VAL B 1 126 ? 11.359 -6.195 14.984 1 98.31 126 VAL B O 1
ATOM 2268 N N . ASP B 1 127 ? 12.031 -6.5 12.797 1 98.06 127 ASP B N 1
ATOM 2269 C CA . ASP B 1 127 ? 12.875 -7.68 12.969 1 98.06 127 ASP B CA 1
ATOM 2270 C C . ASP B 1 127 ? 12.039 -8.914 13.297 1 98.06 127 ASP B C 1
ATOM 2272 O O . ASP B 1 127 ? 12.578 -9.945 13.695 1 98.06 127 ASP B O 1
ATOM 2276 N N . SER B 1 128 ? 10.742 -8.844 13.234 1 98.75 128 SER B N 1
ATOM 2277 C CA . SER B 1 128 ? 9.875 -10.008 13.32 1 98.75 128 SER B CA 1
ATOM 2278 C C . SER B 1 128 ? 9.656 -10.641 11.945 1 98.75 128 SER B C 1
ATOM 2280 O O . SER B 1 128 ? 10.156 -10.125 10.938 1 98.75 128 SER B O 1
ATOM 2282 N N . GLU B 1 129 ? 9.055 -11.797 11.984 1 98.94 129 GLU B N 1
ATOM 2283 C CA . GLU B 1 129 ? 8.633 -12.484 10.766 1 98.94 129 GLU B CA 1
ATOM 2284 C C . GLU B 1 129 ? 7.117 -12.641 10.711 1 98.94 129 GLU B C 1
ATOM 2286 O O . GLU B 1 129 ? 6.488 -12.961 11.727 1 98.94 129 GLU B O 1
ATOM 2291 N N . VAL B 1 130 ? 6.559 -12.383 9.555 1 98.94 130 VAL B N 1
ATOM 2292 C CA . VAL B 1 130 ? 5.125 -12.5 9.312 1 98.94 130 VAL B CA 1
ATOM 2293 C C . VAL B 1 130 ? 4.859 -13.602 8.297 1 98.94 130 VAL B C 1
ATOM 2295 O O . VAL B 1 130 ? 5.426 -13.594 7.199 1 98.94 130 VAL B O 1
ATOM 2298 N N . LEU B 1 131 ? 4.066 -14.555 8.664 1 98.94 131 LEU B N 1
ATOM 2299 C CA . LEU B 1 131 ? 3.619 -15.586 7.742 1 98.94 131 LEU B CA 1
ATOM 2300 C C . LEU B 1 131 ? 2.416 -15.109 6.934 1 98.94 131 LEU B C 1
ATOM 2302 O O . LEU B 1 131 ? 1.434 -14.633 7.504 1 98.94 131 LEU B O 1
ATOM 2306 N N . ALA B 1 132 ? 2.535 -15.195 5.668 1 98.94 132 ALA B N 1
ATOM 2307 C CA . ALA B 1 132 ? 1.433 -14.828 4.781 1 98.94 132 ALA B CA 1
ATOM 2308 C C . ALA B 1 132 ? 0.865 -16.062 4.082 1 98.94 132 ALA B C 1
ATOM 2310 O O . ALA B 1 132 ? 1.593 -16.781 3.4 1 98.94 132 ALA B O 1
ATOM 2311 N N . ASP B 1 133 ? -0.359 -16.297 4.281 1 98.88 133 ASP B N 1
ATOM 2312 C CA . ASP B 1 133 ? -1.101 -17.312 3.561 1 98.88 133 ASP B CA 1
ATOM 2313 C C . ASP B 1 133 ? -2.139 -16.688 2.629 1 98.88 133 ASP B C 1
ATOM 2315 O O . ASP B 1 133 ? -3.059 -16.016 3.086 1 98.88 133 ASP B O 1
ATOM 2319 N N . VAL B 1 134 ? -1.967 -16.906 1.354 1 98.75 134 VAL B N 1
ATOM 2320 C CA . VAL B 1 134 ? -2.762 -16.25 0.321 1 98.75 134 VAL B CA 1
ATOM 2321 C C . VAL B 1 134 ? -3.42 -17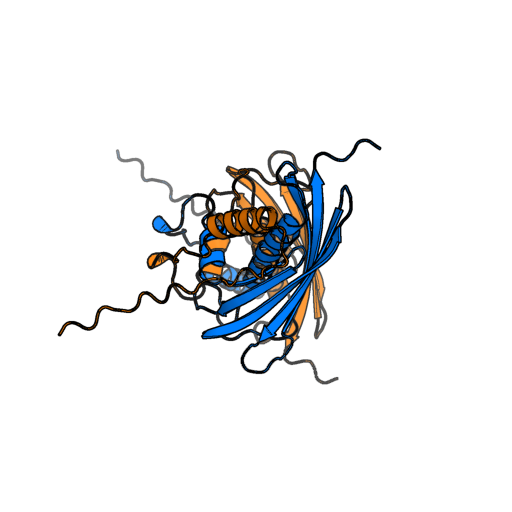.312 -0.569 1 98.75 134 VAL B C 1
ATOM 2323 O O . VAL B 1 134 ? -2.75 -18.219 -1.069 1 98.75 134 VAL B O 1
ATOM 2326 N N . SER B 1 135 ? -4.742 -17.141 -0.771 1 98.81 135 SER B N 1
ATOM 2327 C CA . SER B 1 135 ? -5.426 -18.188 -1.526 1 98.81 135 SER B CA 1
ATOM 2328 C C . SER B 1 135 ? -6.527 -17.609 -2.402 1 98.81 135 SER B C 1
ATOM 2330 O O . SER B 1 135 ? -7.176 -16.625 -2.029 1 98.81 135 SER B O 1
ATOM 2332 N N . VAL B 1 136 ? -6.766 -18.281 -3.486 1 98.69 136 VAL B N 1
ATOM 2333 C CA . VAL B 1 136 ? -7.891 -17.969 -4.359 1 98.69 136 VAL B CA 1
ATOM 2334 C C . VAL B 1 136 ? -9.188 -18.469 -3.725 1 98.69 136 VAL B C 1
ATOM 2336 O O . VAL B 1 136 ? -9.305 -19.641 -3.373 1 98.69 136 VAL B O 1
ATOM 2339 N N . VAL B 1 137 ? -10.109 -17.578 -3.578 1 98.62 137 VAL B N 1
ATOM 2340 C CA . VAL B 1 137 ? -11.438 -17.922 -3.094 1 98.62 137 VAL B CA 1
ATOM 2341 C C . VAL B 1 137 ? -12.305 -18.406 -4.254 1 98.62 137 VAL B C 1
ATOM 2343 O O . VAL B 1 137 ? -13.008 -19.406 -4.137 1 98.62 137 VAL B O 1
ATOM 2346 N N . LYS B 1 138 ? -12.164 -17.688 -5.344 1 97.81 138 LYS B N 1
ATOM 2347 C CA . LYS B 1 138 ? -12.914 -17.984 -6.562 1 97.81 138 LYS B CA 1
ATOM 2348 C C . LYS B 1 138 ? -12.211 -17.422 -7.793 1 97.81 138 LYS B C 1
ATOM 2350 O O . LYS B 1 138 ? -11.672 -16.312 -7.746 1 97.81 138 LYS B O 1
ATOM 2355 N N . SER B 1 139 ? -12.172 -18.188 -8.805 1 96.19 139 SER B N 1
ATOM 2356 C CA . SER B 1 139 ? -11.633 -17.734 -10.078 1 96.19 139 SER B CA 1
ATOM 2357 C C . SER B 1 139 ? -12.586 -18.062 -11.227 1 96.19 139 SER B C 1
ATOM 2359 O O . SER B 1 139 ? -12.922 -19.234 -11.438 1 96.19 139 SER B O 1
ATOM 2361 N N . GLY B 1 140 ? -13.07 -17.016 -11.859 1 93.62 140 GLY B N 1
ATOM 2362 C CA . GLY B 1 140 ? -13.875 -17.172 -13.055 1 93.62 140 GLY B CA 1
ATOM 2363 C C . GLY B 1 140 ? -13.211 -16.625 -14.305 1 93.62 140 GLY B C 1
ATOM 2364 O O . GLY B 1 140 ? -12.008 -16.359 -14.305 1 93.62 140 GLY B O 1
ATOM 2365 N N . ARG B 1 141 ? -14 -16.531 -15.406 1 91.38 141 ARG B N 1
ATOM 2366 C CA . ARG B 1 141 ? -13.461 -16.094 -16.688 1 91.38 141 ARG B CA 1
ATOM 2367 C C . ARG B 1 141 ? -12.938 -14.656 -16.594 1 91.38 141 ARG B C 1
ATOM 2369 O O . ARG B 1 141 ? -11.906 -14.328 -17.188 1 91.38 141 ARG B O 1
ATOM 2376 N N . ASN B 1 142 ? -13.617 -13.867 -15.789 1 95 142 ASN B N 1
ATOM 2377 C CA . ASN B 1 142 ? -13.305 -12.438 -15.836 1 95 142 ASN B CA 1
ATOM 2378 C C . ASN B 1 142 ? -12.859 -11.922 -14.469 1 95 142 ASN B C 1
ATOM 2380 O O . ASN B 1 142 ? -12.352 -10.805 -14.359 1 95 142 ASN B O 1
ATOM 2384 N N . VAL B 1 143 ? -13.086 -12.781 -13.453 1 97.56 143 VAL B N 1
ATOM 2385 C CA . VAL B 1 143 ? -12.828 -12.266 -12.109 1 97.56 143 VAL B CA 1
ATOM 2386 C C . VAL B 1 143 ? -12.094 -13.32 -11.281 1 97.56 143 VAL B C 1
ATOM 2388 O O . VAL B 1 143 ? -12.43 -14.508 -11.344 1 97.56 143 VAL B O 1
ATOM 2391 N N . THR B 1 144 ? -11.117 -12.938 -10.547 1 98.25 144 THR B N 1
ATOM 2392 C CA . THR B 1 144 ? -10.438 -13.758 -9.555 1 98.25 144 THR B CA 1
ATOM 2393 C C . THR B 1 144 ? -10.445 -13.078 -8.188 1 98.25 144 THR B C 1
ATOM 2395 O O . THR B 1 144 ? -10.031 -11.922 -8.07 1 98.25 144 THR B O 1
ATOM 2398 N N . VAL B 1 145 ? -10.953 -13.734 -7.141 1 98.88 145 VAL B N 1
ATOM 2399 C CA . VAL B 1 145 ? -11.047 -13.203 -5.785 1 98.88 145 VAL B CA 1
ATOM 2400 C C . VAL B 1 145 ? -10.031 -13.914 -4.883 1 98.88 145 VAL B C 1
ATOM 2402 O O . VAL B 1 145 ? -9.969 -15.141 -4.867 1 98.88 145 VAL B O 1
ATOM 2405 N N . ILE B 1 146 ? -9.289 -13.148 -4.133 1 98.88 146 ILE B N 1
ATOM 2406 C CA . ILE B 1 146 ? -8.203 -13.68 -3.314 1 98.88 146 ILE B CA 1
ATOM 2407 C C . ILE B 1 146 ? -8.438 -13.32 -1.85 1 98.88 146 ILE B C 1
ATOM 2409 O O . ILE B 1 146 ? -8.82 -12.188 -1.535 1 98.88 146 ILE B O 1
ATOM 2413 N N . ALA B 1 147 ? -8.211 -14.266 -0.968 1 98.94 147 ALA B N 1
ATOM 2414 C CA . ALA B 1 147 ? -8.195 -14.047 0.476 1 98.94 147 ALA B CA 1
ATOM 2415 C C . ALA B 1 147 ? -6.797 -14.242 1.049 1 98.94 147 ALA B C 1
ATOM 2417 O O . ALA B 1 147 ? -6.055 -15.125 0.611 1 98.94 147 ALA B O 1
ATOM 2418 N N . MET B 1 148 ? -6.441 -13.414 2.084 1 98.94 148 MET B N 1
ATOM 2419 C CA . MET B 1 148 ? -5.102 -13.445 2.666 1 98.94 148 MET B CA 1
ATOM 2420 C C . MET B 1 148 ? -5.168 -13.344 4.188 1 98.94 148 MET B C 1
ATOM 2422 O O . MET B 1 148 ? -5.965 -12.57 4.727 1 98.94 148 MET B O 1
ATOM 2426 N N . GLU B 1 149 ? -4.367 -14.109 4.801 1 98.94 149 GLU B N 1
ATOM 2427 C CA . GLU B 1 149 ? -4.133 -14.008 6.238 1 98.94 149 GLU B CA 1
ATOM 2428 C C . GLU B 1 149 ? -2.65 -13.805 6.543 1 98.94 149 GLU B C 1
ATOM 2430 O O . GLU B 1 149 ? -1.792 -14.43 5.918 1 98.94 149 GLU B O 1
ATOM 2435 N N . PHE B 1 150 ? -2.342 -12.914 7.473 1 99 150 PHE B N 1
ATOM 2436 C CA . PHE B 1 150 ? -0.989 -12.648 7.945 1 99 150 PHE B CA 1
ATOM 2437 C C . PHE B 1 150 ? -0.874 -12.914 9.438 1 99 150 PHE B C 1
ATOM 2439 O O . PHE B 1 150 ? -1.649 -12.383 10.234 1 99 150 PHE B O 1
ATOM 2446 N N . LYS B 1 151 ? 0.069 -13.68 9.766 1 98.94 151 LYS B N 1
ATOM 2447 C CA . LYS B 1 151 ? 0.269 -14.055 11.164 1 98.94 151 LYS B CA 1
ATOM 2448 C C . LYS B 1 151 ? 1.695 -13.75 11.617 1 98.94 151 LYS B C 1
ATOM 2450 O O . LYS B 1 151 ? 2.646 -13.938 10.852 1 98.94 151 LYS B O 1
ATOM 2455 N N . LEU B 1 152 ? 1.811 -13.305 12.875 1 98.94 152 LEU B N 1
ATOM 2456 C CA . LEU B 1 152 ? 3.143 -13.234 13.469 1 98.94 152 LEU B CA 1
ATOM 2457 C C . LEU B 1 152 ? 3.715 -14.633 13.68 1 98.94 152 LEU B C 1
ATOM 2459 O O . LEU B 1 152 ? 3.107 -15.461 14.359 1 98.94 152 LEU B O 1
ATOM 2463 N N . LYS B 1 153 ? 4.793 -14.875 13.18 1 98.75 153 LYS B N 1
ATOM 2464 C CA . LYS B 1 153 ? 5.375 -16.219 13.219 1 98.75 153 LYS B CA 1
ATOM 2465 C C . LYS B 1 153 ? 5.621 -16.656 14.656 1 98.75 153 LYS B C 1
ATOM 2467 O O . LYS B 1 153 ? 5.32 -17.797 15.016 1 98.75 153 LYS B O 1
ATOM 2472 N N . LYS B 1 154 ? 6.152 -15.758 15.453 1 98.44 154 LYS B N 1
ATOM 2473 C CA . LYS B 1 154 ? 6.562 -16.078 16.812 1 98.44 154 LYS B CA 1
ATOM 2474 C C . LYS B 1 154 ? 5.371 -16.531 17.656 1 98.44 154 LYS B C 1
ATOM 2476 O O . LYS B 1 154 ? 5.477 -17.469 18.438 1 98.44 154 LYS B O 1
ATOM 2481 N N . THR B 1 155 ? 4.227 -15.938 17.516 1 98.25 155 THR B N 1
ATOM 2482 C CA . THR B 1 155 ? 3.113 -16.172 18.422 1 98.25 155 THR B CA 1
ATOM 2483 C C . THR B 1 155 ? 1.996 -16.953 17.719 1 98.25 155 THR B C 1
ATOM 2485 O O . THR B 1 155 ? 1.122 -17.516 18.375 1 98.25 155 THR B O 1
ATOM 2488 N N . GLY B 1 156 ? 1.979 -16.875 16.406 1 98.56 156 GLY B N 1
ATOM 2489 C CA . GLY B 1 156 ? 0.879 -17.453 15.648 1 98.56 156 GLY B CA 1
ATOM 2490 C C . GLY B 1 156 ? -0.345 -16.562 15.602 1 98.56 156 GLY B C 1
ATOM 2491 O O . GLY B 1 156 ? -1.366 -16.922 15.016 1 98.56 156 GLY B O 1
ATOM 2492 N N . SER B 1 157 ? -0.257 -15.336 16.141 1 98.69 157 SER B N 1
ATOM 2493 C CA . SER B 1 157 ? -1.388 -14.414 16.188 1 98.69 157 SER B CA 1
ATOM 2494 C C . SER B 1 157 ? -1.714 -13.852 14.812 1 98.69 157 SER B C 1
ATOM 2496 O O . SER B 1 157 ? -0.816 -13.438 14.078 1 98.69 157 SER B O 1
ATOM 2498 N N . LEU B 1 158 ? -3.049 -13.867 14.516 1 98.94 158 LEU B N 1
ATOM 2499 C CA . LEU B 1 158 ? -3.531 -13.195 13.32 1 98.94 158 LEU B CA 1
ATOM 2500 C C . LEU B 1 158 ? -3.402 -11.68 13.453 1 98.94 158 LEU B C 1
ATOM 2502 O O . LEU B 1 158 ? -3.959 -11.086 14.383 1 98.94 158 LEU B O 1
ATOM 2506 N N . ILE B 1 159 ? -2.697 -11.039 12.461 1 98.88 159 ILE B N 1
ATOM 2507 C CA . ILE B 1 159 ? -2.424 -9.625 12.695 1 98.88 159 ILE B CA 1
ATOM 2508 C C . ILE B 1 159 ? -2.963 -8.797 11.531 1 98.88 159 ILE B C 1
ATOM 2510 O O . ILE B 1 159 ? -3.217 -7.598 11.688 1 98.88 159 ILE B O 1
ATOM 2514 N N . TYR B 1 160 ? -3.115 -9.336 10.352 1 98.94 160 TYR B N 1
ATOM 2515 C CA . TYR B 1 160 ? -3.783 -8.68 9.234 1 98.94 160 TYR B CA 1
ATOM 2516 C C . TYR B 1 160 ? -4.637 -9.672 8.453 1 98.94 160 TYR B C 1
ATOM 2518 O O . TYR B 1 160 ? -4.293 -10.844 8.336 1 98.94 160 TYR B O 1
ATOM 2526 N N . ILE B 1 161 ? -5.723 -9.211 7.898 1 98.94 161 ILE B N 1
ATOM 2527 C CA . ILE B 1 161 ? -6.527 -9.891 6.891 1 98.94 161 ILE B CA 1
ATOM 2528 C C . ILE B 1 161 ? -6.715 -8.984 5.676 1 98.94 161 ILE B C 1
ATOM 2530 O O . ILE B 1 161 ? -6.887 -7.773 5.82 1 98.94 161 ILE B O 1
ATOM 2534 N N . ALA B 1 162 ? -6.723 -9.586 4.543 1 98.94 162 ALA B N 1
ATOM 2535 C CA . ALA B 1 162 ? -6.922 -8.789 3.336 1 98.94 162 ALA B CA 1
ATOM 2536 C C . ALA B 1 162 ? -7.668 -9.586 2.271 1 98.94 162 ALA B C 1
ATOM 2538 O O . ALA B 1 162 ? -7.727 -10.812 2.334 1 98.94 162 ALA B O 1
ATOM 2539 N N . HIS B 1 163 ? -8.234 -8.891 1.39 1 98.81 163 HIS B N 1
ATOM 2540 C CA . HIS B 1 163 ? -8.875 -9.453 0.204 1 98.81 163 HIS B CA 1
ATOM 2541 C C . HIS B 1 163 ? -8.609 -8.586 -1.025 1 98.81 163 HIS B C 1
ATOM 2543 O O . HIS B 1 163 ? -8.477 -7.367 -0.915 1 98.81 163 HIS B O 1
ATOM 2549 N N . ALA B 1 164 ? -8.523 -9.219 -2.125 1 98.94 164 ALA B N 1
ATOM 2550 C CA . ALA B 1 164 ? -8.32 -8.523 -3.393 1 98.94 164 ALA B CA 1
ATOM 2551 C C . ALA B 1 164 ? -9.172 -9.141 -4.5 1 98.94 164 ALA B C 1
ATOM 2553 O O . ALA B 1 164 ? -9.406 -10.352 -4.508 1 98.94 164 ALA B O 1
ATOM 2554 N N . THR B 1 165 ? -9.648 -8.32 -5.355 1 98.88 165 THR B N 1
ATOM 2555 C CA . THR B 1 165 ? -10.375 -8.742 -6.547 1 98.88 165 THR B CA 1
ATOM 2556 C C . THR B 1 165 ? -9.664 -8.281 -7.812 1 98.88 165 THR B C 1
ATOM 2558 O O . THR B 1 165 ? -9.344 -7.098 -7.961 1 98.88 165 THR B O 1
ATOM 2561 N N . PHE B 1 166 ? -9.445 -9.188 -8.68 1 98.5 166 PHE B N 1
ATOM 2562 C CA . PHE B 1 166 ? -8.781 -8.898 -9.945 1 98.5 166 PHE B CA 1
ATOM 2563 C C . PHE B 1 166 ? -9.734 -9.094 -11.117 1 98.5 166 PHE B C 1
ATOM 2565 O O . PHE B 1 166 ? -10.578 -9.992 -11.094 1 98.5 166 PHE B O 1
ATOM 2572 N N . TYR B 1 167 ? -9.539 -8.289 -12.094 1 97.38 167 TYR B N 1
ATOM 2573 C CA . TYR B 1 167 ? -10.203 -8.477 -13.383 1 97.38 167 TYR B CA 1
ATOM 2574 C C . TYR B 1 167 ? -9.242 -9.07 -14.398 1 97.38 167 TYR B C 1
ATOM 2576 O O . TYR B 1 167 ? -8.117 -8.594 -14.562 1 97.38 167 TYR B O 1
ATOM 2584 N N . ASN B 1 168 ? -9.68 -10.094 -15.039 1 93.88 168 ASN B N 1
ATOM 2585 C CA . ASN B 1 168 ? -8.906 -10.773 -16.062 1 93.88 168 ASN B CA 1
ATOM 2586 C C . ASN B 1 168 ? -9.273 -10.281 -17.469 1 93.88 168 ASN B C 1
ATOM 2588 O O . ASN B 1 168 ? -10.445 -10.312 -17.844 1 93.88 168 ASN B O 1
ATOM 2592 N N . THR B 1 169 ? -8.344 -9.828 -18.203 1 88.44 169 THR B N 1
ATOM 2593 C CA . THR B 1 169 ? -8.625 -9.273 -19.516 1 88.44 169 THR B CA 1
ATOM 2594 C C . THR B 1 169 ? -7.844 -10.016 -20.594 1 88.44 169 THR B C 1
ATOM 2596 O O . THR B 1 169 ? -6.727 -10.477 -20.359 1 88.44 169 THR B O 1
ATOM 2599 N N . PRO B 1 170 ? -8.297 -10.062 -21.844 1 83.19 170 PRO B N 1
ATOM 2600 C CA . PRO B 1 170 ? -9.547 -9.484 -22.344 1 83.19 170 PRO B CA 1
ATOM 2601 C C . PRO B 1 170 ? -10.789 -10.195 -21.812 1 83.19 170 PRO B C 1
ATOM 2603 O O . PRO B 1 170 ? -10.719 -11.367 -21.438 1 83.19 170 PRO B O 1
ATOM 2606 N N . VAL B 1 171 ? -11.812 -9.359 -21.594 1 71 171 VAL B N 1
ATOM 2607 C CA . VAL B 1 171 ? -13.094 -9.875 -21.125 1 71 171 VAL B CA 1
ATOM 2608 C C . VAL B 1 171 ? -13.656 -10.852 -22.156 1 71 171 VAL B C 1
ATOM 2610 O O . VAL B 1 171 ? -13.562 -10.625 -23.359 1 71 171 VAL B O 1
ATOM 2613 N N . ALA B 1 172 ? -13.953 -11.984 -21.594 1 64.81 172 ALA B N 1
ATOM 2614 C CA . ALA B 1 172 ? -14.562 -12.992 -22.469 1 64.81 172 ALA B CA 1
ATOM 2615 C C . ALA B 1 172 ? -15.875 -12.484 -23.062 1 64.81 172 ALA B C 1
ATOM 2617 O O . ALA B 1 172 ? -16.609 -11.727 -22.406 1 64.81 172 ALA B O 1
ATOM 2618 N N . LYS B 1 173 ? -15.914 -12.5 -24.391 1 55.56 173 LYS B N 1
ATOM 2619 C CA . LYS B 1 173 ? -17.156 -12.203 -25.109 1 55.56 173 LYS B CA 1
ATOM 2620 C C . LYS B 1 173 ? -18.281 -13.141 -24.672 1 55.56 173 LYS B C 1
ATOM 2622 O O . LYS B 1 173 ? -18.062 -14.352 -24.547 1 55.56 173 LYS B O 1
ATOM 2627 N N . LEU B 1 174 ? -19.125 -12.672 -23.828 1 46.12 174 LEU B N 1
ATOM 2628 C CA . LEU B 1 174 ? -20.328 -13.477 -23.656 1 46.12 174 LEU B CA 1
ATOM 2629 C C . LEU B 1 174 ? -20.891 -13.93 -24.984 1 46.12 174 LEU B C 1
ATOM 2631 O O . LEU B 1 174 ? -20.828 -13.188 -25.984 1 46.12 174 LEU B O 1
#

Solvent-accessible surface area (backbone atoms only — not comparable to full-atom values): 17919 Å² total; per-residue (Å²): 133,84,80,73,80,76,77,80,73,78,71,59,55,63,53,82,84,26,62,64,66,44,49,49,52,34,47,52,51,44,49,74,26,13,42,82,40,76,65,53,72,92,57,62,36,77,33,31,50,37,28,51,58,21,35,36,36,46,65,53,38,50,40,70,33,29,34,33,32,39,35,54,37,47,51,25,48,14,39,97,86,44,22,55,29,70,26,44,54,44,28,52,50,42,55,53,46,54,47,29,49,44,30,70,46,58,86,89,44,48,77,41,69,38,35,40,37,41,38,45,72,50,84,52,47,55,76,38,45,34,36,36,45,34,32,56,75,45,73,58,83,42,40,39,33,34,41,35,42,30,23,36,58,92,78,62,46,77,22,36,41,36,38,38,35,30,39,33,34,76,65,70,80,127,131,85,80,74,80,77,74,79,71,76,71,58,55,63,54,83,84,25,62,64,66,43,49,48,52,33,47,52,51,44,50,72,28,12,41,82,39,73,65,54,70,92,59,62,37,76,34,30,50,38,29,53,60,21,35,35,37,44,65,52,37,52,39,68,34,29,34,33,32,40,33,53,36,46,50,26,48,13,38,97,86,43,20,56,28,71,26,47,53,44,27,51,51,42,53,51,47,52,47,28,49,45,30,70,46,59,86,90,43,48,76,41,71,39,34,39,36,41,37,45,71,51,85,52,47,55,76,39,45,33,35,36,45,34,34,57,76,45,76,59,83,41,39,37,34,33,42,35,44,29,22,36,58,91,78,62,45,77,22,36,41,37,38,38,35,30,38,32,34,77,67,69,80,126